Protein 8TTD (pdb70)

Structure (mmCIF, N/CA/C/O backbone):
data_8TTD
#
_entry.id   8TTD
#
_cell.length_a   43.342
_cell.length_b   43.342
_cell.length_c   165.139
_cell.angle_alpha   90.00
_cell.angle_beta   90.00
_cell.angle_gamma   120.00
#
_symmetry.space_group_name_H-M   'P 32 2 1'
#
loop_
_entity.id
_entity.type
_entity.pdbx_description
1 polymer 'Vacuolar protein sorting-associated protein 29'
2 polymer SER-ASN-ILE-PHE-ASP-ASP-PRO-LEU-ASN-ALA-PHE-GLY-GLY-GLN
3 non-polymer 'FORMIC ACID'
4 water water
#
loop_
_atom_site.group_PDB
_atom_site.id
_atom_site.type_symbol
_atom_site.label_atom_id
_atom_site.label_alt_id
_atom_site.label_comp_id
_atom_site.label_asym_id
_atom_site.label_entity_id
_atom_site.label_seq_id
_atom_site.pdbx_PDB_ins_code
_atom_site.Cartn_x
_atom_site.Cartn_y
_atom_site.Cartn_z
_atom_site.occupancy
_atom_site.B_iso_or_equiv
_atom_site.auth_seq_id
_atom_site.auth_comp_id
_atom_site.auth_asym_id
_atom_site.auth_atom_id
_atom_site.pdbx_PDB_model_num
ATOM 1 N N . ALA A 1 4 ? -0.947 -17.612 -10.521 1.00 86.91 2 ALA A N 1
ATOM 2 C CA . ALA A 1 4 ? -0.818 -19.037 -10.828 1.00 88.31 2 ALA A CA 1
ATOM 3 C C . ALA A 1 4 ? -1.907 -19.489 -11.803 1.00 80.27 2 ALA A C 1
ATOM 4 O O . ALA A 1 4 ? -1.915 -19.104 -12.981 1.00 71.39 2 ALA A O 1
ATOM 6 N N . GLY A 1 5 ? -2.838 -20.301 -11.312 1.00 81.56 3 GLY A N 1
ATOM 7 C CA . GLY A 1 5 ? -3.922 -20.745 -12.165 1.00 79.75 3 GLY A CA 1
ATOM 8 C C . GLY A 1 5 ? -5.126 -19.829 -12.153 1.00 75.34 3 GLY A C 1
ATOM 9 O O . GLY A 1 5 ? -6.215 -20.218 -12.587 1.00 70.48 3 GLY A O 1
ATOM 10 N N . HIS A 1 6 ? -4.940 -18.601 -11.679 1.00 71.07 4 HIS A N 1
ATOM 11 C CA A HIS A 1 6 ? -6.048 -17.675 -11.528 0.55 63.69 4 HIS A CA 1
ATOM 12 C CA B HIS A 1 6 ? -6.032 -17.650 -11.519 0.45 63.74 4 HIS A CA 1
ATOM 13 C C . HIS A 1 6 ? -6.257 -16.853 -12.798 1.00 61.45 4 HIS A C 1
ATOM 14 O O . HIS A 1 6 ? -5.331 -16.606 -13.573 1.00 65.30 4 HIS A O 1
ATOM 27 N N . ARG A 1 7 ? -7.502 -16.444 -13.008 1.00 53.69 5 ARG A N 1
ATOM 28 C CA . ARG A 1 7 ? -7.872 -15.544 -14.093 1.00 48.75 5 ARG A CA 1
ATOM 29 C C . ARG A 1 7 ? -8.407 -14.263 -13.473 1.00 45.03 5 ARG A C 1
ATOM 30 O O . ARG A 1 7 ? -9.460 -14.277 -12.825 1.00 47.90 5 ARG A O 1
ATOM 38 N N . LEU A 1 8 ? -7.706 -13.158 -13.705 1.00 44.40 6 LEU A N 1
ATOM 39 C CA . LEU A 1 8 ? -8.056 -11.867 -13.122 1.00 40.48 6 LEU A CA 1
ATOM 40 C C . LEU A 1 8 ? -8.873 -11.058 -14.124 1.00 40.61 6 LEU A C 1
ATOM 41 O O . LEU A 1 8 ? -8.418 -10.804 -15.244 1.00 41.27 6 LEU A O 1
ATOM 46 N N . VAL A 1 9 ? -10.074 -10.656 -13.725 1.00 36.26 7 VAL A N 1
ATOM 47 C CA . VAL A 1 9 ? -11.005 -9.943 -14.590 1.00 33.79 7 VAL A CA 1
ATOM 48 C C . VAL A 1 9 ? -11.310 -8.583 -13.967 1.00 39.08 7 VAL A C 1
ATOM 49 O O . VAL A 1 9 ? -11.830 -8.505 -12.844 1.00 32.81 7 VAL A O 1
ATOM 53 N N . LEU A 1 10 ? -11.023 -7.513 -14.698 1.00 33.49 8 LEU A N 1
ATOM 54 C CA . LEU A 1 10 ? -11.402 -6.171 -14.250 1.00 32.49 8 LEU A CA 1
ATOM 55 C C . LEU A 1 10 ? -12.807 -5.844 -14.740 1.00 37.47 8 LEU A C 1
ATOM 56 O O . LEU A 1 10 ? -13.117 -6.029 -15.923 1.00 36.53 8 LEU A O 1
ATOM 61 N N . VAL A 1 11 ? -13.646 -5.356 -13.827 1.00 34.83 9 VAL A N 1
ATOM 62 C CA . VAL A 1 11 ? -15.034 -4.997 -14.107 1.00 33.81 9 VAL A CA 1
ATOM 63 C C . VAL A 1 11 ? -15.216 -3.538 -13.721 1.00 28.68 9 VAL A C 1
ATOM 64 O O . VAL A 1 11 ? -15.014 -3.167 -12.564 1.00 29.19 9 VAL A O 1
ATOM 68 N N . LEU A 1 12 ? -15.588 -2.706 -14.686 1.00 30.57 10 LEU A N 1
ATOM 69 C CA . LEU A 1 12 ? -15.721 -1.277 -14.420 1.00 35.07 10 LEU A CA 1
ATOM 70 C C . LEU A 1 12 ? -16.652 -0.686 -15.463 1.00 41.01 10 LEU A C 1
ATOM 71 O O . LEU A 1 12 ? -17.062 -1.363 -16.410 1.00 33.92 10 LEU A O 1
ATOM 76 N N . GLY A 1 13 ? -16.962 0.592 -15.308 1.00 32.04 11 GLY A N 1
ATOM 77 C CA . GLY A 1 13 ? -17.783 1.244 -16.302 1.00 31.06 11 GLY A CA 1
ATOM 78 C C . GLY A 1 13 ? -18.251 2.593 -15.803 1.00 34.14 11 GLY A C 1
ATOM 79 O O . GLY A 1 13 ? -17.830 3.076 -14.740 1.00 32.21 11 GLY A O 1
ATOM 80 N N . ASP A 1 14 ? -19.123 3.188 -16.615 1.00 33.49 12 ASP A N 1
ATOM 81 C CA . ASP A 1 14 ? -19.701 4.507 -16.370 1.00 35.90 12 ASP A CA 1
ATOM 82 C C . ASP A 1 14 ? -18.618 5.524 -16.033 1.00 36.60 12 ASP A C 1
ATOM 83 O O . ASP A 1 14 ? -18.705 6.268 -15.056 1.00 38.68 12 ASP A O 1
ATOM 88 N N . LEU A 1 15 ? -17.578 5.552 -16.876 1.00 33.97 13 LEU A N 1
ATOM 89 C CA . LEU A 1 15 ? -16.501 6.509 -16.673 1.00 35.27 13 LEU A CA 1
ATOM 90 C C . LEU A 1 15 ? -16.950 7.919 -17.020 1.00 39.10 13 LEU A C 1
ATOM 91 O O . LEU A 1 15 ? -16.632 8.866 -16.290 1.00 45.53 13 LEU A O 1
ATOM 96 N N . HIS A 1 16 ? -17.715 8.067 -18.111 1.00 41.62 14 HIS A N 1
ATOM 97 C CA . HIS A 1 16 ? -18.186 9.354 -18.633 1.00 39.65 14 HIS A CA 1
ATOM 98 C C . HIS A 1 16 ? -17.038 10.343 -18.832 1.00 43.29 14 HIS A C 1
ATOM 99 O O . HIS A 1 16 ? -17.130 11.522 -18.489 1.00 50.70 14 HIS A O 1
ATOM 106 N N . ILE A 1 17 ? -15.945 9.847 -19.400 1.00 44.48 15 ILE A N 1
ATOM 107 C CA . ILE A 1 17 ? -14.861 10.709 -19.854 1.00 51.17 15 ILE A CA 1
ATOM 108 C C . ILE A 1 17 ? -15.093 11.046 -21.328 1.00 55.41 15 ILE A C 1
ATOM 109 O O . ILE A 1 17 ? -15.373 10.143 -22.122 1.00 53.85 15 ILE A O 1
ATOM 114 N N . PRO A 1 18 ? -14.950 12.330 -21.711 1.00 56.80 16 PRO A N 1
ATOM 115 C CA . PRO A 1 18 ? -14.560 13.486 -20.903 1.00 58.23 16 PRO A CA 1
ATOM 116 C C . PRO A 1 18 ? -15.710 14.405 -20.501 1.00 59.55 16 PRO A C 1
ATOM 117 O O . PRO A 1 18 ? -15.437 15.501 -20.017 1.00 63.08 16 PRO A O 1
ATOM 121 N N . HIS A 1 19 ? -16.961 13.986 -20.706 1.00 57.00 17 HIS A N 1
ATOM 122 C CA . HIS A 1 19 ? -18.082 14.898 -20.483 1.00 68.87 17 HIS A CA 1
ATOM 123 C C . HIS A 1 19 ? -18.251 15.213 -18.999 1.00 68.31 17 HIS A C 1
ATOM 124 O O . HIS A 1 19 ? -18.390 16.381 -18.615 1.00 62.25 17 HIS A O 1
ATOM 131 N N . ARG A 1 20 ? -18.230 14.187 -18.145 1.00 62.16 18 ARG A N 1
ATOM 132 C CA . ARG A 1 20 ? -18.472 14.365 -16.719 1.00 63.78 18 ARG A CA 1
ATOM 133 C C . ARG A 1 20 ? -17.213 14.294 -15.867 1.00 64.85 18 ARG A C 1
ATOM 134 O O . ARG A 1 20 ? -17.192 14.869 -14.773 1.00 69.70 18 ARG A O 1
ATOM 142 N N . CYS A 1 21 ? -16.172 13.613 -16.340 1.00 57.27 19 CYS A N 1
ATOM 143 C CA . CYS A 1 21 ? -14.921 13.487 -15.610 1.00 62.83 19 CYS A CA 1
ATOM 144 C C . CYS A 1 21 ? -13.786 13.468 -16.620 1.00 63.38 19 CYS A C 1
ATOM 145 O O . CYS A 1 21 ? -13.976 13.111 -17.784 1.00 66.43 19 CYS A O 1
ATOM 148 N N . ASN A 1 22 ? -12.591 13.842 -16.162 1.00 61.60 20 ASN A N 1
ATOM 149 C CA . ASN A 1 22 ? -11.425 13.842 -17.038 1.00 59.94 20 ASN A CA 1
ATOM 150 C C . ASN A 1 22 ? -10.572 12.586 -16.918 1.00 59.74 20 ASN A C 1
ATOM 151 O O . ASN A 1 22 ? -9.894 12.222 -17.886 1.00 57.66 20 ASN A O 1
ATOM 156 N N . SER A 1 23 ? -10.605 11.902 -15.777 1.00 55.95 21 SER A N 1
ATOM 157 C CA A SER A 1 23 ? -9.700 10.786 -15.545 0.29 56.27 21 SER A CA 1
ATOM 158 C CA B SER A 1 23 ? -9.704 10.781 -15.549 0.71 56.45 21 SER A CA 1
ATOM 159 C C . SER A 1 23 ? -10.221 9.962 -14.376 1.00 57.05 21 SER A C 1
ATOM 160 O O . SER A 1 23 ? -11.043 10.432 -13.582 1.00 50.87 21 SER A O 1
ATOM 165 N N . LEU A 1 24 ? -9.734 8.721 -14.289 1.00 53.55 22 LEU A N 1
ATOM 166 C CA . LEU A 1 24 ? -9.951 7.929 -13.098 1.00 54.24 22 LEU A CA 1
ATOM 167 C C . LEU A 1 24 ? -9.250 8.615 -11.933 1.00 58.89 22 LEU A C 1
ATOM 168 O O . LEU A 1 24 ? -8.317 9.396 -12.137 1.00 68.80 22 LEU A O 1
ATOM 173 N N . PRO A 1 25 ? -9.684 8.353 -10.704 1.00 55.67 23 PRO A N 1
ATOM 174 C CA . PRO A 1 25 ? -8.962 8.900 -9.548 1.00 61.12 23 PRO A CA 1
ATOM 175 C C . PRO A 1 25 ? -7.496 8.489 -9.579 1.00 58.74 23 PRO A C 1
ATOM 176 O O . PRO A 1 25 ? -7.141 7.392 -10.027 1.00 53.97 23 PRO A O 1
ATOM 180 N N . ALA A 1 26 ? -6.640 9.403 -9.114 1.00 65.41 24 ALA A N 1
ATOM 181 C CA . ALA A 1 26 ? -5.198 9.171 -9.158 1.00 67.17 24 ALA A CA 1
ATOM 182 C C . ALA A 1 26 ? -4.829 7.876 -8.449 1.00 65.80 24 ALA A C 1
ATOM 183 O O . ALA A 1 26 ? -3.940 7.138 -8.894 1.00 58.98 24 ALA A O 1
ATOM 185 N N . LYS A 1 27 ? -5.522 7.573 -7.352 1.00 68.32 25 LYS A N 1
ATOM 186 C CA . LYS A 1 27 ? -5.204 6.387 -6.577 1.00 66.37 25 LYS A CA 1
ATOM 187 C C . LYS A 1 27 ? -5.755 5.114 -7.201 1.00 64.10 25 LYS A C 1
ATOM 188 O O . LYS A 1 27 ? -5.347 4.022 -6.808 1.00 64.26 25 LYS A O 1
ATOM 194 N N . PHE A 1 28 ? -6.699 5.213 -8.132 1.00 51.08 26 PHE A N 1
ATOM 195 C CA . PHE A 1 28 ? -7.077 4.031 -8.900 1.00 51.12 26 PHE A CA 1
ATOM 196 C C . PHE A 1 28 ? -6.052 3.753 -9.991 1.00 52.16 26 PHE A C 1
ATOM 197 O O . PHE A 1 28 ? -5.743 2.594 -10.286 1.00 55.66 26 PHE A O 1
ATOM 205 N N . LYS A 1 29 ? -5.504 4.805 -10.593 1.00 54.71 27 LYS A N 1
ATOM 206 C CA . LYS A 1 29 ? -4.578 4.586 -11.692 1.00 59.69 27 LYS A CA 1
ATOM 207 C C . LYS A 1 29 ? -3.270 3.969 -11.213 1.00 62.23 27 LYS A C 1
ATOM 208 O O . LYS A 1 29 ? -2.633 3.235 -11.973 1.00 56.97 27 LYS A O 1
ATOM 214 N N . LYS A 1 30 ? -2.903 4.179 -9.968 1.00 68.79 28 LYS A N 1
ATOM 215 C CA . LYS A 1 30 ? -1.688 3.595 -9.463 1.00 70.47 28 LYS A CA 1
ATOM 216 C C . LYS A 1 30 ? -1.837 2.108 -9.325 1.00 71.21 28 LYS A C 1
ATOM 217 O O . LYS A 1 30 ? -0.894 1.387 -9.497 1.00 86.63 28 LYS A O 1
ATOM 223 N N . LEU A 1 31 ? -3.029 1.652 -9.018 1.00 62.12 29 LEU A N 1
ATOM 224 C CA . LEU A 1 31 ? -3.323 0.232 -8.866 1.00 59.32 29 LEU A CA 1
ATOM 225 C C . LEU A 1 31 ? -3.589 -0.480 -10.177 1.00 59.15 29 LEU A C 1
ATOM 226 O O . LEU A 1 31 ? -3.419 -1.698 -10.243 1.00 65.02 29 LEU A O 1
ATOM 231 N N . LEU A 1 32 ? -4.028 0.231 -11.206 1.00 49.71 30 LEU A N 1
ATOM 232 C CA . LEU A 1 32 ? -4.358 -0.398 -12.486 1.00 53.59 30 LEU A CA 1
ATOM 233 C C . LEU A 1 32 ? -3.113 -0.303 -13.355 1.00 59.33 30 LEU A C 1
ATOM 234 O O . LEU A 1 32 ? -2.899 0.676 -14.072 1.00 64.02 30 LEU A O 1
ATOM 239 N N . VAL A 1 33 ? -2.263 -1.320 -13.252 1.00 60.87 31 VAL A N 1
ATOM 240 C CA . VAL A 1 33 ? -1.010 -1.376 -13.999 1.00 65.91 31 VAL A CA 1
ATOM 241 C C . VAL A 1 33 ? -1.151 -2.433 -15.087 1.00 66.37 31 VAL A C 1
ATOM 242 O O . VAL A 1 33 ? -1.966 -3.360 -14.955 1.00 61.19 31 VAL A O 1
ATOM 246 N N . PRO A 1 34 ? -0.405 -2.325 -16.181 1.00 67.82 32 PRO A N 1
ATOM 247 C CA . PRO A 1 34 ? -0.498 -3.337 -17.239 1.00 66.82 32 PRO A CA 1
ATOM 248 C C . PRO A 1 34 ? 0.089 -4.668 -16.795 1.00 68.43 32 PRO A C 1
ATOM 249 O O . PRO A 1 34 ? 0.796 -4.784 -15.787 1.00 63.86 32 PRO A O 1
ATOM 253 N N . GLY A 1 35 ? -0.229 -5.691 -17.584 1.00 73.95 33 GLY A N 1
ATOM 254 C CA . GLY A 1 35 ? 0.393 -6.990 -17.460 1.00 80.77 33 GLY A CA 1
ATOM 255 C C . GLY A 1 35 ? -0.087 -7.843 -16.310 1.00 80.97 33 GLY A C 1
ATOM 256 O O . GLY A 1 35 ? 0.497 -8.907 -16.068 1.00 85.26 33 GLY A O 1
ATOM 257 N N . LYS A 1 36 ? -1.115 -7.419 -15.582 1.00 73.94 34 LYS A N 1
ATOM 258 C CA . LYS A 1 36 ? -1.664 -8.233 -14.504 1.00 69.65 34 LYS A CA 1
ATOM 259 C C . LYS A 1 36 ? -3.060 -8.757 -14.797 1.00 61.00 34 LYS A C 1
ATOM 260 O O . LYS A 1 36 ? -3.367 -9.907 -14.471 1.00 59.23 34 LYS A O 1
ATOM 266 N N . ILE A 1 37 ? -3.895 -7.962 -15.448 1.00 46.55 35 ILE A N 1
ATOM 267 C CA . ILE A 1 37 ? -5.279 -8.333 -15.724 1.00 47.81 35 ILE A CA 1
ATOM 268 C C . ILE A 1 37 ? -5.349 -9.146 -17.015 1.00 50.23 35 ILE A C 1
ATOM 269 O O . ILE A 1 37 ? -4.733 -8.777 -18.022 1.00 48.74 35 ILE A O 1
ATOM 274 N N . GLN A 1 38 ? -6.092 -10.268 -16.979 1.00 41.17 36 GLN A N 1
ATOM 275 C CA . GLN A 1 38 ? -6.292 -11.107 -18.167 1.00 51.59 36 GLN A CA 1
ATOM 276 C C . GLN A 1 38 ? -7.431 -10.591 -19.053 1.00 50.10 36 GLN A C 1
ATOM 277 O O . GLN A 1 38 ? -7.320 -10.614 -20.281 1.00 44.56 36 GLN A O 1
ATOM 283 N N . HIS A 1 39 ? -8.544 -10.155 -18.461 1.00 40.92 37 HIS A N 1
ATOM 284 C CA . HIS A 1 39 ? -9.711 -9.745 -19.230 1.00 35.85 37 HIS A CA 1
ATOM 285 C C . HIS A 1 39 ? -10.340 -8.518 -18.600 1.00 37.24 37 HIS A C 1
ATOM 286 O O . HIS A 1 39 ? -10.305 -8.344 -17.381 1.00 31.49 37 HIS A O 1
ATOM 293 N N . ILE A 1 40 ? -10.942 -7.678 -19.428 1.00 29.36 38 ILE A N 1
ATOM 294 C CA . ILE A 1 40 ? -11.696 -6.526 -18.943 1.00 34.21 38 ILE A CA 1
ATOM 295 C C . ILE A 1 40 ? -13.126 -6.633 -19.439 1.00 34.62 3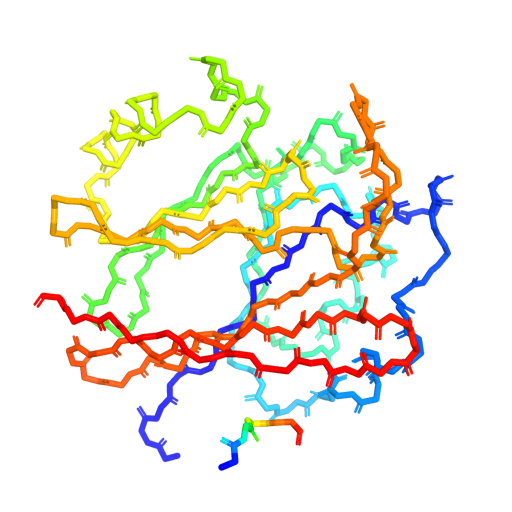8 ILE A C 1
ATOM 296 O O . ILE A 1 40 ? -13.361 -6.747 -20.647 1.00 32.02 38 ILE A O 1
ATOM 301 N N . LEU A 1 41 ? -14.074 -6.573 -18.507 1.00 27.46 39 LEU A N 1
ATOM 302 C CA . LEU A 1 41 ? -15.496 -6.484 -18.827 1.00 30.80 39 LEU A CA 1
ATOM 303 C C . LEU A 1 41 ? -16.003 -5.118 -18.430 1.00 35.63 39 LEU A C 1
ATOM 304 O O . LEU A 1 41 ? -16.071 -4.794 -17.246 1.00 29.62 39 LEU A O 1
ATOM 309 N N . CYS A 1 42 ? -16.408 -4.335 -19.409 1.00 33.40 40 CYS A N 1
ATOM 310 C CA . CYS A 1 42 ? -16.782 -2.957 -19.148 1.00 29.68 40 CYS A CA 1
ATOM 311 C C . CYS A 1 42 ? -18.271 -2.790 -19.403 1.00 31.69 40 CYS A C 1
ATOM 312 O O . CYS A 1 42 ? -18.762 -3.200 -20.455 1.00 29.26 40 CYS A O 1
ATOM 315 N N . THR A 1 43 ? -18.995 -2.190 -18.451 1.00 30.45 41 THR A N 1
ATOM 316 C CA . THR A 1 43 ? -20.433 -1.985 -18.619 1.00 33.27 41 THR A CA 1
ATOM 317 C C . THR A 1 43 ? -20.787 -0.850 -19.573 1.00 34.09 41 THR A C 1
ATOM 318 O O . THR A 1 43 ? -21.961 -0.688 -19.892 1.00 37.95 41 THR A O 1
ATOM 322 N N . GLY A 1 44 ? -19.837 -0.066 -20.046 1.00 36.96 42 GLY A N 1
ATOM 323 C CA . GLY A 1 44 ? -20.178 0.953 -21.030 1.00 35.64 42 GLY A CA 1
ATOM 324 C C . GLY A 1 44 ? -20.088 2.349 -20.441 1.00 39.89 42 GLY A C 1
ATOM 325 O O . GLY A 1 44 ? -19.737 2.546 -19.275 1.00 38.01 42 GLY A O 1
ATOM 326 N N . ASN A 1 45 ? -20.431 3.319 -21.290 1.00 37.68 43 ASN A N 1
ATOM 327 C CA . ASN A 1 45 ? -20.332 4.756 -21.009 1.00 36.61 43 ASN A CA 1
ATOM 328 C C . ASN A 1 45 ? -18.885 5.147 -20.686 1.00 42.96 43 ASN A C 1
ATOM 329 O O . ASN A 1 45 ? -18.553 5.588 -19.586 1.00 44.05 43 ASN A O 1
ATOM 334 N N . LEU A 1 46 ? -18.036 4.992 -21.707 1.00 40.36 44 LEU A N 1
ATOM 335 C CA . LEU A 1 46 ? -16.613 5.325 -21.596 1.00 41.76 44 LEU A CA 1
ATOM 336 C C . LEU A 1 46 ? -16.224 6.820 -21.579 1.00 43.42 44 LEU A C 1
ATOM 337 O O . LEU A 1 46 ? -15.458 7.188 -20.683 1.00 42.69 44 LEU A O 1
ATOM 342 N N . CYS A 1 47 ? -16.682 7.681 -22.507 1.00 41.86 45 CYS A N 1
ATOM 343 C CA . CYS A 1 47 ? -17.622 7.386 -23.602 1.00 43.14 45 CYS A CA 1
ATOM 344 C C . CYS A 1 47 ? -16.992 7.509 -24.979 1.00 51.03 45 CYS A C 1
ATOM 345 O O . CYS A 1 47 ? -17.695 7.499 -25.992 1.00 57.48 45 CYS A O 1
ATOM 348 N N . THR A 1 48 ? -15.678 7.680 -25.028 1.00 47.96 46 THR A N 1
ATOM 349 C CA . THR A 1 48 ? -14.994 7.931 -26.285 1.00 49.67 46 THR A CA 1
ATOM 350 C C . THR A 1 48 ? -13.845 6.949 -26.418 1.00 48.15 46 THR A C 1
ATOM 351 O O . THR A 1 48 ? -13.548 6.170 -25.509 1.00 44.21 46 THR A O 1
ATOM 355 N N . LYS A 1 49 ? -13.192 6.998 -27.572 1.00 48.63 47 LYS A N 1
ATOM 356 C CA . LYS A 1 49 ? -12.142 6.039 -27.881 1.00 50.40 47 LYS A CA 1
ATOM 357 C C . LYS A 1 49 ? -10.934 6.192 -26.971 1.00 48.85 47 LYS A C 1
ATOM 358 O O . LYS A 1 49 ? -10.220 5.207 -26.753 1.00 45.68 47 LYS A O 1
ATOM 364 N N . GLU A 1 50 ? -10.703 7.394 -26.423 1.00 47.74 48 GLU A N 1
ATOM 365 C CA . GLU A 1 50 ? -9.570 7.589 -25.520 1.00 54.59 48 GLU A CA 1
ATOM 366 C C . GLU A 1 50 ? -9.651 6.643 -24.327 1.00 48.65 48 GLU A C 1
ATOM 367 O O . GLU A 1 50 ? -8.627 6.111 -23.876 1.00 47.81 48 GLU A O 1
ATOM 373 N N . SER A 1 51 ? -10.854 6.405 -23.798 1.00 46.53 49 SER A N 1
ATOM 374 C CA . SER A 1 51 ? -10.920 5.497 -22.655 1.00 36.54 49 SER A CA 1
ATOM 375 C C . SER A 1 51 ? -10.818 4.040 -23.088 1.00 42.76 49 SER A C 1
ATOM 376 O O . SER A 1 51 ? -10.263 3.220 -22.344 1.00 41.24 49 SER A O 1
ATOM 379 N N . TYR A 1 52 ? -11.327 3.704 -24.283 1.00 43.23 50 TYR A N 1
ATOM 380 C CA . TYR A 1 52 ? -11.114 2.361 -24.819 1.00 42.87 50 TYR A CA 1
ATOM 381 C C . TYR A 1 52 ? -9.623 2.064 -24.950 1.00 44.51 50 TYR A C 1
ATOM 382 O O . TYR A 1 52 ? -9.160 0.987 -24.560 1.00 46.07 50 TYR A O 1
ATOM 391 N N . ASP A 1 53 ? -8.856 3.016 -25.511 1.00 48.98 51 ASP A N 1
ATOM 392 C CA . ASP A 1 53 ? -7.407 2.852 -25.616 1.00 46.25 51 ASP A CA 1
ATOM 393 C C . ASP A 1 53 ? -6.768 2.689 -24.243 1.00 46.88 51 ASP A C 1
ATOM 394 O O . ASP A 1 53 ? -5.834 1.893 -24.069 1.00 46.43 51 ASP A O 1
ATOM 399 N N . TYR A 1 54 ? -7.241 3.442 -23.257 1.00 44.99 52 TYR A N 1
ATOM 400 C CA . TYR A 1 54 ? -6.691 3.278 -21.915 1.00 46.80 52 TYR A CA 1
ATOM 401 C C . TYR A 1 54 ? -6.925 1.857 -21.398 1.00 46.59 52 TYR A C 1
ATOM 402 O O . TYR A 1 54 ? -6.006 1.226 -20.864 1.00 45.14 52 TYR A O 1
ATOM 411 N N . LEU A 1 55 ? -8.138 1.316 -21.577 1.00 42.19 53 LEU A N 1
ATOM 412 C CA . LEU A 1 55 ? -8.378 -0.066 -21.151 1.00 41.41 53 LEU A CA 1
ATOM 413 C C . LEU A 1 55 ? -7.456 -1.038 -21.878 1.00 43.98 53 LEU A C 1
ATOM 414 O O . LEU A 1 55 ? -6.967 -2.009 -21.282 1.00 42.73 53 LEU A O 1
ATOM 419 N N . LYS A 1 56 ? -7.188 -0.784 -23.164 1.00 40.66 54 LYS A N 1
ATOM 420 C CA . LYS A 1 56 ? -6.299 -1.662 -23.915 1.00 41.52 54 LYS A CA 1
ATOM 421 C C . LYS A 1 56 ? -4.874 -1.670 -23.362 1.00 48.64 54 LYS A C 1
ATOM 422 O O . LYS A 1 56 ? -4.159 -2.660 -23.540 1.00 51.26 54 LYS A O 1
ATOM 428 N N . THR A 1 57 ? -4.421 -0.587 -22.722 1.00 47.29 55 THR A N 1
ATOM 429 C CA . THR A 1 57 ? -3.095 -0.641 -22.095 1.00 52.39 55 THR A CA 1
ATOM 430 C C . THR A 1 57 ? -3.078 -1.524 -20.852 1.00 51.67 55 THR A C 1
ATOM 431 O O . THR A 1 57 ? -1.997 -1.879 -20.364 1.00 46.78 55 THR A O 1
ATOM 435 N N . LEU A 1 58 ? -4.243 -1.878 -20.327 1.00 46.66 56 LEU A N 1
ATOM 436 C CA . LEU A 1 58 ? -4.294 -2.693 -19.122 1.00 45.02 56 LEU A CA 1
ATOM 437 C C . LEU A 1 58 ? -4.370 -4.183 -19.430 1.00 53.72 56 LEU A C 1
ATOM 438 O O . LEU A 1 58 ? -3.788 -4.999 -18.706 1.00 48.68 56 LEU A O 1
ATOM 443 N N . ALA A 1 59 ? -5.057 -4.552 -20.509 1.00 47.48 57 ALA A N 1
ATOM 444 C CA . ALA A 1 59 ? -5.216 -5.952 -20.879 1.00 47.31 57 ALA A CA 1
ATOM 445 C C . ALA A 1 59 ? -5.445 -6.016 -22.375 1.00 52.17 57 ALA A C 1
ATOM 446 O O . ALA A 1 59 ? -6.001 -5.083 -22.964 1.00 52.15 57 ALA A O 1
ATOM 448 N N . GLY A 1 60 ? -5.050 -7.143 -22.972 1.00 58.97 58 GLY A N 1
ATOM 449 C CA . GLY A 1 60 ? -5.316 -7.371 -24.382 1.00 66.25 58 GLY A CA 1
ATOM 450 C C . GLY A 1 60 ? -6.760 -7.684 -24.703 1.00 63.48 58 GLY A C 1
ATOM 451 O O . GLY A 1 60 ? -7.207 -7.407 -25.819 1.00 68.94 58 GLY A O 1
ATOM 452 N N . ASP A 1 61 ? -7.511 -8.223 -23.744 1.00 48.32 59 ASP A N 1
ATOM 453 C CA . ASP A 1 61 ? -8.860 -8.709 -24.003 1.00 49.31 59 ASP A CA 1
ATOM 454 C C . ASP A 1 61 ? -9.885 -7.807 -23.319 1.00 38.86 59 ASP A C 1
ATOM 455 O O . ASP A 1 61 ? -10.231 -8.019 -22.156 1.00 38.47 59 ASP A O 1
ATOM 460 N N . VAL A 1 62 ? -10.409 -6.825 -24.060 1.00 33.21 60 VAL A N 1
ATOM 461 C CA . VAL A 1 62 ? -11.373 -5.862 -23.532 1.00 36.17 60 VAL A CA 1
ATOM 462 C C . VAL A 1 62 ? -12.745 -6.141 -24.128 1.00 45.19 60 VAL A C 1
ATOM 463 O O . VAL A 1 62 ? -12.891 -6.248 -25.350 1.00 36.86 60 VAL A O 1
ATOM 467 N N . HIS A 1 63 ? -13.746 -6.233 -23.271 1.00 35.79 61 HIS A N 1
ATOM 468 C CA . HIS A 1 63 ? -15.121 -6.513 -23.654 1.00 36.15 61 HIS A CA 1
ATOM 469 C C . HIS A 1 63 ? -15.978 -5.358 -23.188 1.00 37.15 61 HIS A C 1
ATOM 470 O O . HIS A 1 63 ? -15.936 -4.989 -22.013 1.00 32.63 61 HIS A O 1
ATOM 477 N N . ILE A 1 64 ? -16.601 -4.710 -24.115 1.00 31.36 62 ILE A N 1
ATOM 478 C CA A ILE A 1 64 ? -17.485 -3.583 -23.796 0.42 33.29 62 ILE A CA 1
ATOM 479 C CA B ILE A 1 64 ? -17.484 -3.564 -23.815 0.58 33.26 62 ILE A CA 1
ATOM 480 C C . ILE A 1 64 ? -18.965 -3.611 -24.421 1.00 36.50 62 ILE A C 1
ATOM 481 O O . ILE A 1 64 ? -19.344 -4.130 -25.574 1.00 36.92 62 ILE A O 1
ATOM 490 N N . VAL A 1 65 ? -19.905 -3.362 -23.532 1.00 30.00 63 VAL A N 1
ATOM 491 C CA . VAL A 1 65 ? -21.285 -3.306 -24.021 1.00 30.56 63 VAL A CA 1
ATOM 492 C C . VAL A 1 65 ? -21.688 -1.836 -24.105 1.00 35.89 63 VAL A C 1
ATOM 493 O O . VAL A 1 65 ? -21.092 -0.970 -23.460 1.00 37.66 63 VAL A O 1
ATOM 497 N N . ARG A 1 66 ? -22.751 -1.567 -24.870 1.00 32.29 64 ARG A N 1
ATOM 498 C CA . ARG A 1 66 ? -23.108 -0.205 -25.234 1.00 33.33 64 ARG A CA 1
ATOM 499 C C . ARG A 1 66 ? -23.902 0.494 -24.138 1.00 39.94 64 ARG A C 1
ATOM 500 O O . ARG A 1 66 ? -25.039 0.101 -23.831 1.00 39.07 64 ARG A O 1
ATOM 508 N N . GLY A 1 67 ? -23.329 1.586 -23.602 1.00 38.02 65 GLY A N 1
ATOM 509 C CA . GLY A 1 67 ? -24.061 2.432 -22.683 1.00 36.57 65 GLY A CA 1
ATOM 510 C C . GLY A 1 67 ? -24.844 3.494 -23.421 1.00 44.10 65 GLY A C 1
ATOM 511 O O . GLY A 1 67 ? -24.662 3.720 -24.619 1.00 49.30 65 GLY A O 1
ATOM 512 N N . ASP A 1 68 ? -25.732 4.158 -22.688 1.00 39.07 66 ASP A N 1
ATOM 513 C CA . ASP A 1 68 ? -26.624 5.119 -23.322 1.00 40.92 66 ASP A CA 1
ATOM 514 C C . ASP A 1 68 ? -25.929 6.420 -23.703 1.00 44.26 66 ASP A C 1
ATOM 515 O O . ASP A 1 68 ? -26.539 7.244 -24.385 1.00 45.36 66 ASP A O 1
ATOM 520 N N . PHE A 1 69 ? -24.681 6.634 -23.292 1.00 40.28 67 PHE A N 1
ATOM 521 C CA . PHE A 1 69 ? -23.935 7.817 -23.713 1.00 48.35 67 PHE A CA 1
ATOM 522 C C . PHE A 1 69 ? -22.674 7.474 -24.498 1.00 47.76 67 PHE A C 1
ATOM 523 O O . PHE A 1 69 ? -21.878 8.375 -24.791 1.00 48.54 67 PHE A O 1
ATOM 531 N N . ASP A 1 70 ? -22.480 6.210 -24.862 1.00 45.19 68 ASP A N 1
ATOM 532 C CA . ASP A 1 70 ? -21.301 5.825 -25.634 1.00 43.98 68 ASP A CA 1
ATOM 533 C C . ASP A 1 70 ? -21.357 6.384 -27.049 1.00 44.40 68 ASP A C 1
ATOM 534 O O . ASP A 1 70 ? -22.399 6.361 -27.714 1.00 42.60 68 ASP A O 1
ATOM 539 N N . GLU A 1 71 ? -20.215 6.899 -27.511 1.00 51.33 69 GLU A N 1
ATOM 540 C CA . GLU A 1 71 ? -20.133 7.369 -28.890 1.00 50.11 69 GLU A CA 1
ATOM 541 C C . GLU A 1 71 ? -20.074 6.199 -29.867 1.00 42.36 69 GLU A C 1
ATOM 542 O O . GLU A 1 71 ? -20.548 6.312 -31.001 1.00 45.97 69 GLU A O 1
ATOM 548 N N . ASN A 1 72 ? -19.520 5.072 -29.447 1.00 42.18 70 ASN A N 1
ATOM 549 C CA . ASN A 1 72 ? -19.306 3.948 -30.341 1.00 57.64 70 ASN A CA 1
ATOM 550 C C . ASN A 1 72 ? -20.588 3.132 -30.425 1.00 39.15 70 ASN A C 1
ATOM 551 O O . ASN A 1 72 ? -20.903 2.374 -29.509 1.00 45.61 70 ASN A O 1
ATOM 556 N N . LEU A 1 73 ? -21.285 3.215 -31.553 1.00 41.62 71 LEU A N 1
ATOM 557 C CA . LEU A 1 73 ? -22.509 2.440 -31.700 1.00 41.92 71 LEU A CA 1
ATOM 558 C C . LEU A 1 73 ? -22.250 1.020 -32.205 1.00 47.13 71 LEU A C 1
ATOM 559 O O . LEU A 1 73 ? -23.204 0.295 -32.518 1.00 44.92 71 LEU A O 1
ATOM 564 N N . ASN A 1 74 ? -20.987 0.617 -32.328 1.00 46.29 72 ASN A N 1
ATOM 565 C CA . ASN A 1 74 ? -20.692 -0.754 -32.726 1.00 49.98 72 ASN A CA 1
ATOM 566 C C . ASN A 1 74 ? -20.681 -1.724 -31.557 1.00 45.68 72 ASN A C 1
ATOM 567 O O . ASN A 1 74 ? -20.808 -2.935 -31.779 1.00 49.49 72 ASN A O 1
ATOM 572 N N . TYR A 1 75 ? -20.520 -1.227 -30.339 1.00 35.88 73 TYR A N 1
ATOM 573 C CA . TYR A 1 75 ? -20.515 -2.091 -29.166 1.00 33.11 73 TYR A CA 1
ATOM 574 C C . TYR A 1 75 ? -21.840 -2.843 -29.082 1.00 37.89 73 TYR A C 1
ATOM 575 O O . TYR A 1 75 ? -22.895 -2.261 -29.350 1.00 40.58 73 TYR A O 1
ATOM 584 N N . PRO A 1 76 ? -21.827 -4.121 -28.713 1.00 39.94 74 PRO A N 1
ATOM 585 C CA . PRO A 1 76 ? -23.087 -4.859 -28.579 1.00 38.15 74 PRO A CA 1
ATOM 586 C C . PRO A 1 76 ? -23.903 -4.342 -27.406 1.00 42.00 74 PRO A C 1
ATOM 587 O O . PRO A 1 76 ? -23.371 -3.795 -26.430 1.00 39.19 74 PRO A O 1
ATOM 591 N N . GLU A 1 77 ? -25.216 -4.563 -27.502 1.00 37.54 75 GLU A N 1
ATOM 592 C CA . GLU A 1 77 ? -26.124 -4.212 -26.409 1.00 46.88 75 GLU A CA 1
ATOM 593 C C . GLU A 1 77 ? -25.835 -5.030 -25.154 1.00 40.29 75 GLU A C 1
ATOM 594 O O . GLU A 1 77 ? -25.922 -4.520 -24.030 1.00 42.96 75 GLU A O 1
ATOM 600 N N . GLN A 1 78 ? -25.523 -6.311 -25.328 1.00 38.78 76 GLN A N 1
ATOM 601 C CA . GLN A 1 78 ?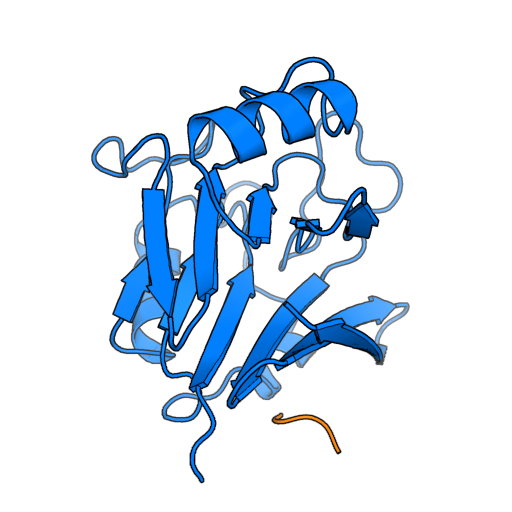 -25.220 -7.223 -24.236 1.00 41.50 76 GLN A CA 1
ATOM 602 C C . GLN A 1 78 ? -24.299 -8.293 -24.785 1.00 41.70 76 GLN A C 1
ATOM 603 O O . GLN A 1 78 ? -24.200 -8.490 -25.999 1.00 41.31 76 GLN A O 1
ATOM 609 N N . LYS A 1 79 ? -23.660 -9.009 -23.872 1.00 34.42 77 LYS A N 1
ATOM 610 C CA . LYS A 1 79 ? -22.587 -9.941 -24.184 1.00 44.40 77 LYS A CA 1
ATOM 611 C C . LYS A 1 79 ? -22.621 -11.046 -23.144 1.00 46.37 77 LYS A C 1
ATOM 612 O O . LYS A 1 79 ? -22.812 -10.768 -21.958 1.00 39.23 77 LYS A O 1
ATOM 618 N N . VAL A 1 80 ? -22.416 -12.286 -23.579 1.00 44.57 78 VAL A N 1
ATOM 619 C CA . VAL A 1 80 ? -22.252 -13.423 -22.678 1.00 44.77 78 VAL A CA 1
ATOM 620 C C . VAL A 1 80 ? -20.890 -14.029 -22.972 1.00 43.44 78 VAL A C 1
ATOM 621 O O . VAL A 1 80 ? -20.597 -14.378 -24.122 1.00 40.82 78 VAL A O 1
ATOM 625 N N . VAL A 1 81 ? -20.052 -14.132 -21.952 1.00 38.51 79 VAL A N 1
ATOM 626 C CA . VAL A 1 81 ? -18.738 -14.740 -22.092 1.00 43.32 79 VAL A CA 1
ATOM 627 C C . VAL A 1 81 ? -18.607 -15.869 -21.078 1.00 46.45 79 VAL A C 1
ATOM 628 O O . VAL A 1 81 ? -19.346 -15.953 -20.092 1.00 43.80 79 VAL A O 1
ATOM 632 N N . THR A 1 82 ? -17.648 -16.749 -21.336 1.00 39.04 80 THR A N 1
ATOM 633 C CA . THR A 1 82 ? -17.271 -17.787 -20.389 1.00 49.46 80 THR A CA 1
ATOM 634 C C . THR A 1 82 ? -15.828 -17.567 -19.974 1.00 46.13 80 THR A C 1
ATOM 635 O O . THR A 1 82 ? -14.939 -17.491 -20.830 1.00 45.07 80 THR A O 1
ATOM 639 N N . VAL A 1 83 ? -15.595 -17.490 -18.667 1.00 44.15 81 VAL A N 1
ATOM 640 C CA . VAL A 1 83 ? -14.254 -17.404 -18.106 1.00 41.18 81 VAL A CA 1
ATOM 641 C C . VAL A 1 83 ? -14.108 -18.549 -17.121 1.00 48.38 81 VAL A C 1
ATOM 642 O O . VAL A 1 83 ? -14.896 -18.650 -16.171 1.00 46.40 81 VAL A O 1
ATOM 646 N N . GLY A 1 84 ? -13.107 -19.400 -17.334 1.00 49.48 82 GLY A N 1
ATOM 647 C CA . GLY A 1 84 ? -13.008 -20.599 -16.522 1.00 56.00 82 GLY A CA 1
ATOM 648 C C . GLY A 1 84 ? -14.294 -21.396 -16.609 1.00 59.34 82 GLY A C 1
ATOM 649 O O . GLY A 1 84 ? -14.791 -21.705 -17.699 1.00 56.55 82 GLY A O 1
ATOM 650 N N . GLN A 1 85 ? -14.849 -21.742 -15.447 1.00 63.94 83 GLN A N 1
ATOM 651 C CA . GLN A 1 85 ? -16.088 -22.509 -15.378 1.00 61.74 83 GLN A CA 1
ATOM 652 C C . GLN A 1 85 ? -17.341 -21.637 -15.334 1.00 54.89 83 GLN A C 1
ATOM 653 O O . GLN A 1 85 ? -18.448 -22.176 -15.262 1.00 61.80 83 GLN A O 1
ATOM 659 N N . PHE A 1 86 ? -17.206 -20.320 -15.416 1.00 47.99 84 PHE A N 1
ATOM 660 C CA . PHE A 1 86 ? -18.310 -19.397 -15.163 1.00 45.19 84 PHE A CA 1
ATOM 661 C C . PHE A 1 86 ? -18.796 -18.751 -16.455 1.00 52.17 84 PHE A C 1
ATOM 662 O O . PHE A 1 86 ? -17.995 -18.180 -17.206 1.00 48.03 84 PHE A O 1
ATOM 670 N N . LYS A 1 87 ? -20.109 -18.839 -16.706 1.00 53.08 85 LYS A N 1
ATOM 671 C CA . LYS A 1 87 ? -20.777 -18.018 -17.713 1.00 50.41 85 LYS A CA 1
ATOM 672 C C . LYS A 1 87 ? -21.145 -16.679 -17.086 1.00 51.23 85 LYS A C 1
ATOM 673 O O . LYS A 1 87 ? -21.744 -16.636 -16.005 1.00 44.12 85 LYS A O 1
ATOM 679 N N . ILE A 1 88 ? -20.783 -15.595 -17.762 1.00 41.76 86 ILE A N 1
ATOM 680 C CA . ILE A 1 88 ? -20.938 -14.245 -17.241 1.00 36.74 86 ILE A CA 1
ATOM 681 C C . ILE A 1 88 ? -21.718 -13.430 -18.262 1.00 40.32 86 ILE A C 1
ATOM 682 O O . ILE A 1 88 ? -21.361 -13.419 -19.447 1.00 39.94 86 ILE A O 1
ATOM 687 N N . GLY A 1 89 ? -22.796 -12.789 -17.811 1.00 35.40 87 GLY A N 1
ATOM 688 C CA . GLY A 1 89 ? -23.560 -11.863 -18.630 1.00 38.95 87 GLY A CA 1
ATOM 689 C C . GLY A 1 89 ? -23.161 -10.425 -18.347 1.00 41.77 87 GLY A C 1
ATOM 690 O O . GLY A 1 89 ? -22.800 -10.078 -17.225 1.00 41.19 87 GLY A O 1
ATOM 691 N N . LEU A 1 90 ? -23.233 -9.577 -19.376 1.00 32.60 88 LEU A N 1
ATOM 692 C CA . LEU A 1 90 ? -22.786 -8.193 -19.252 1.00 31.15 88 LEU A CA 1
ATOM 693 C C . LEU A 1 90 ? -23.760 -7.296 -19.991 1.00 33.49 88 LEU A C 1
ATOM 694 O O . LEU A 1 90 ? -24.046 -7.530 -21.170 1.00 38.10 88 LEU A O 1
ATOM 699 N N . ILE A 1 91 ? -24.246 -6.252 -19.325 1.00 35.06 89 ILE A N 1
ATOM 700 C CA . ILE A 1 91 ? -25.146 -5.317 -19.979 1.00 35.25 89 ILE A CA 1
ATOM 701 C C . ILE A 1 91 ? -25.025 -3.997 -19.232 1.00 42.25 89 ILE A C 1
ATOM 702 O O . ILE A 1 91 ? -24.646 -3.967 -18.063 1.00 41.86 89 ILE A O 1
ATOM 707 N N . HIS A 1 92 ? -25.283 -2.884 -19.922 1.00 35.16 90 HIS A N 1
ATOM 708 C CA . HIS A 1 92 ? -25.019 -1.621 -19.245 1.00 36.60 90 HIS A CA 1
ATOM 709 C C . HIS A 1 92 ? -26.021 -1.382 -18.122 1.00 40.68 90 HIS A C 1
ATOM 710 O O . HIS A 1 92 ? -25.655 -0.862 -17.065 1.00 44.20 90 HIS A O 1
ATOM 717 N N . GLY A 1 93 ? -27.294 -1.715 -18.342 1.00 37.50 91 GLY A N 1
ATOM 718 C CA . GLY A 1 93 ? -28.290 -1.669 -17.289 1.00 42.59 91 GLY A CA 1
ATOM 719 C C . GLY A 1 93 ? -29.341 -0.592 -17.428 1.00 45.59 91 GLY A C 1
ATOM 720 O O . GLY A 1 93 ? -30.342 -0.632 -16.695 1.00 47.15 91 GLY A O 1
ATOM 721 N N . HIS A 1 94 ? -29.172 0.367 -18.339 1.00 52.58 92 HIS A N 1
ATOM 722 C CA . HIS A 1 94 ? -30.253 1.317 -18.593 1.00 56.75 92 HIS A CA 1
ATOM 723 C C . HIS A 1 94 ? -31.476 0.655 -19.223 1.00 63.97 92 HIS A C 1
ATOM 724 O O . HIS A 1 94 ? -32.515 1.307 -19.346 1.00 68.89 92 HIS A O 1
ATOM 731 N N . GLN A 1 95 ? -31.387 -0.618 -19.619 1.00 64.71 93 GLN A N 1
ATOM 732 C CA . GLN A 1 95 ? -32.531 -1.365 -20.134 1.00 61.76 93 GLN A CA 1
ATOM 733 C C . GLN A 1 95 ? -33.279 -2.145 -19.057 1.00 69.97 93 GLN A C 1
ATOM 734 O O . GLN A 1 95 ? -34.339 -2.708 -19.347 1.00 79.91 93 GLN A O 1
ATOM 740 N N . VAL A 1 96 ? -32.750 -2.209 -17.840 1.00 66.03 94 VAL A N 1
ATOM 741 C CA . VAL A 1 96 ? -33.364 -2.952 -16.745 1.00 70.98 94 VAL A CA 1
ATOM 742 C C . VAL A 1 96 ? -34.334 -2.011 -16.040 1.00 76.27 94 VAL A C 1
ATOM 743 O O . VAL A 1 96 ? -33.913 -1.016 -15.444 1.00 74.46 94 VAL A O 1
ATOM 747 N N . ILE A 1 97 ? -35.631 -2.324 -16.103 1.00 87.88 95 ILE A N 1
ATOM 748 C CA . ILE A 1 97 ? -36.670 -1.453 -15.540 1.00 87.58 95 ILE A CA 1
ATOM 749 C C . ILE A 1 97 ? -37.422 -2.131 -14.392 1.00 85.06 95 ILE A C 1
ATOM 750 O O . ILE A 1 97 ? -37.895 -3.261 -14.547 1.00 82.87 95 ILE A O 1
ATOM 755 N N . PRO A 1 98 ? -37.532 -1.449 -13.231 1.00 82.26 96 PRO A N 1
ATOM 756 C CA . PRO A 1 98 ? -36.857 -0.181 -12.914 1.00 81.07 96 PRO A CA 1
ATOM 757 C C . PRO A 1 98 ? -35.368 -0.402 -12.654 1.00 77.71 96 PRO A C 1
ATOM 758 O O . PRO A 1 98 ? -34.969 -1.560 -12.559 1.00 69.64 96 PRO A O 1
ATOM 762 N N . TRP A 1 99 ? -34.582 0.671 -12.546 1.00 83.31 97 TRP A N 1
ATOM 763 C CA . TRP A 1 99 ? -33.131 0.544 -12.443 1.00 82.26 97 TRP A CA 1
ATOM 764 C C . TRP A 1 99 ? -32.740 -0.324 -11.253 1.00 79.47 97 TRP A C 1
ATOM 765 O O . TRP A 1 99 ? -33.243 -0.138 -10.142 1.00 79.75 97 TRP A O 1
ATOM 776 N N . GLY A 1 100 ? -31.832 -1.270 -11.493 1.00 72.43 98 GLY A N 1
ATOM 777 C CA . GLY A 1 100 ? -31.245 -2.071 -10.435 1.00 65.93 98 GLY A CA 1
ATOM 778 C C . GLY A 1 100 ? -32.195 -2.997 -9.703 1.00 74.77 98 GLY A C 1
ATOM 779 O O . GLY A 1 100 ? -31.826 -3.551 -8.663 1.00 84.63 98 GLY A O 1
ATOM 780 N N . ASP A 1 101 ? -33.415 -3.172 -10.215 1.00 75.56 99 ASP A N 1
ATOM 781 C CA . ASP A 1 101 ? -34.374 -4.065 -9.571 1.00 77.92 99 ASP A CA 1
ATOM 782 C C . ASP A 1 101 ? -33.943 -5.510 -9.771 1.00 78.21 99 ASP A C 1
ATOM 783 O O . ASP A 1 101 ? -33.692 -5.951 -10.899 1.00 73.30 99 ASP A O 1
ATOM 788 N N . MET A 1 102 ? -33.850 -6.252 -8.672 1.00 74.87 100 MET A N 1
ATOM 789 C CA . MET A 1 102 ? -33.285 -7.587 -8.788 1.00 78.66 100 MET A CA 1
ATOM 790 C C . MET A 1 102 ? -34.250 -8.561 -9.453 1.00 79.39 100 MET A C 1
ATOM 791 O O . MET A 1 102 ? -33.803 -9.536 -10.064 1.00 85.24 100 MET A O 1
ATOM 796 N N . ALA A 1 103 ? -35.562 -8.318 -9.370 1.00 77.74 101 ALA A N 1
ATOM 797 C CA . ALA A 1 103 ? -36.500 -9.132 -10.141 1.00 76.31 101 ALA A CA 1
ATOM 798 C C . ALA A 1 103 ? -36.248 -8.978 -11.639 1.00 77.83 101 ALA A C 1
ATOM 799 O O . ALA A 1 103 ? -36.163 -9.970 -12.374 1.00 77.81 101 ALA A O 1
ATOM 801 N N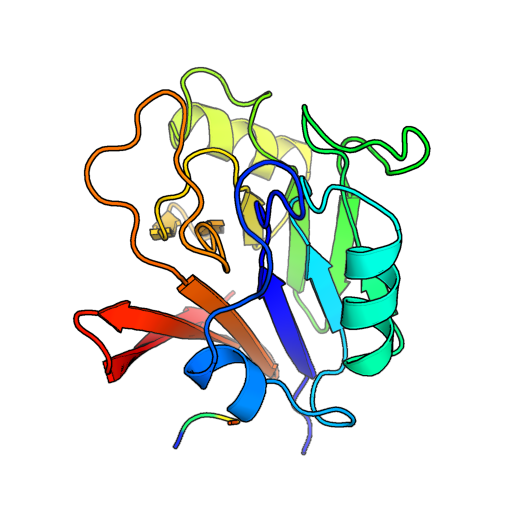 . SER A 1 104 ? -36.105 -7.733 -12.107 1.00 72.80 102 SER A N 1
ATOM 802 C CA . SER A 1 104 ? -35.797 -7.502 -13.516 1.00 68.78 102 SER A CA 1
ATOM 803 C C . SER A 1 104 ? -34.435 -8.085 -13.885 1.00 69.25 102 SER A C 1
ATOM 804 O O . SER A 1 104 ? -34.274 -8.672 -14.963 1.00 69.12 102 SER A O 1
ATOM 807 N N . LEU A 1 105 ? -33.444 -7.935 -13.001 1.00 56.64 103 LEU A N 1
ATOM 808 C CA . LEU A 1 105 ? -32.140 -8.534 -13.255 1.00 52.16 103 LEU A CA 1
ATOM 809 C C . LEU A 1 105 ? -32.229 -10.053 -13.287 1.00 58.15 103 LEU A C 1
ATOM 810 O O . LEU A 1 105 ? -31.549 -10.701 -14.091 1.00 59.58 103 LEU A O 1
ATOM 815 N N . ALA A 1 106 ? -33.076 -10.645 -12.437 1.00 60.66 104 ALA A N 1
ATOM 816 C CA . ALA A 1 106 ? -33.144 -12.104 -12.380 1.00 65.55 104 ALA A CA 1
ATOM 817 C C . ALA A 1 106 ? -33.677 -12.697 -13.682 1.00 70.40 104 ALA A C 1
ATOM 818 O O . ALA A 1 106 ? -33.190 -13.740 -14.136 1.00 74.51 104 ALA A O 1
ATOM 820 N N . LEU A 1 107 ? -34.667 -12.046 -14.303 1.00 74.99 105 LEU A N 1
ATOM 821 C CA . LEU A 1 107 ? -35.193 -12.542 -15.574 1.00 79.24 105 LEU A CA 1
ATOM 822 C C . LEU A 1 107 ? -34.112 -12.563 -16.652 1.00 80.26 105 LEU A C 1
ATOM 823 O O . LEU A 1 107 ? -34.028 -13.515 -17.440 1.00 80.32 105 LEU A O 1
ATOM 828 N N . LEU A 1 108 ? -33.270 -11.524 -16.699 1.00 71.97 106 LEU A N 1
ATOM 829 C CA . LEU A 1 108 ? -32.150 -11.520 -17.639 1.00 72.08 106 LEU A CA 1
ATOM 830 C C . LEU A 1 108 ? -31.179 -12.658 -17.351 1.00 63.64 106 LEU A C 1
ATOM 831 O O . LEU A 1 108 ? -30.682 -13.311 -18.279 1.00 59.58 106 LEU A O 1
ATOM 836 N N . GLN A 1 109 ? -30.881 -12.896 -16.069 1.00 61.16 107 GLN A N 1
ATOM 837 C CA . GLN A 1 109 ? -30.016 -14.012 -15.699 1.00 62.00 107 GLN A CA 1
ATOM 838 C C . GLN A 1 109 ? -30.529 -15.318 -16.301 1.00 60.77 107 GLN A C 1
ATOM 839 O O . GLN A 1 109 ? -29.773 -16.058 -16.945 1.00 59.23 107 GLN A O 1
ATOM 845 N N . ARG A 1 110 ? -31.822 -15.608 -16.111 1.00 69.68 108 ARG A N 1
ATOM 846 C CA . ARG A 1 110 ? -32.421 -16.812 -16.686 1.00 71.77 108 ARG A CA 1
ATOM 847 C C . ARG A 1 110 ? -32.422 -16.758 -18.208 1.00 78.04 108 ARG A C 1
ATOM 848 O O . ARG A 1 110 ? -32.232 -17.780 -18.880 1.00 78.89 108 ARG A O 1
ATOM 856 N N . GLN A 1 111 ? -32.664 -15.573 -18.768 1.00 74.39 109 GLN A N 1
ATOM 857 C CA . GLN A 1 111 ? -32.688 -15.420 -20.215 1.00 73.42 109 GLN A CA 1
ATOM 858 C C . GLN A 1 111 ? -31.319 -15.705 -20.818 1.00 69.32 109 GLN A C 1
ATOM 859 O O . GLN A 1 111 ? -31.213 -16.395 -21.840 1.00 66.72 109 GLN A O 1
ATOM 865 N N . PHE A 1 112 ? -30.257 -15.199 -20.182 1.00 62.44 110 PHE A N 1
ATOM 866 C CA . PHE A 1 112 ? -28.890 -15.449 -20.625 1.00 62.45 110 PHE A CA 1
ATOM 867 C C . PHE A 1 112 ? -28.349 -16.785 -20.132 1.00 69.79 110 PHE A C 1
ATOM 868 O O . PHE A 1 112 ? -27.368 -17.282 -20.696 1.00 65.91 110 PHE A O 1
ATOM 876 N N . ASP A 1 113 ? -28.955 -17.357 -19.084 1.00 73.29 111 ASP A N 1
ATOM 877 C CA . ASP A 1 113 ? -28.478 -18.585 -18.439 1.00 81.99 111 ASP A CA 1
ATOM 878 C C . ASP A 1 113 ? -27.029 -18.443 -17.960 1.00 75.56 111 ASP A C 1
ATOM 879 O O . ASP A 1 113 ? -26.175 -19.290 -18.229 1.00 78.03 111 ASP A O 1
ATOM 884 N N . VAL A 1 114 ? -26.754 -17.363 -17.231 1.00 66.47 112 VAL A N 1
ATOM 885 C CA . VAL A 1 114 ? -25.404 -17.061 -16.764 1.00 56.93 112 VAL A CA 1
ATOM 886 C C . VAL A 1 114 ? -25.309 -17.281 -15.258 1.00 55.79 112 VAL A C 1
ATOM 887 O O . VAL A 1 114 ? -26.305 -17.224 -14.526 1.00 59.19 112 VAL A O 1
ATOM 891 N N . ASP A 1 115 ? -24.085 -17.559 -14.799 1.00 54.92 113 ASP A N 1
ATOM 892 C CA . ASP A 1 115 ? -23.822 -17.723 -13.374 1.00 56.35 113 ASP A CA 1
ATOM 893 C C . ASP A 1 115 ? -23.631 -16.381 -12.689 1.00 55.88 113 ASP A C 1
ATOM 894 O O . ASP A 1 115 ? -23.929 -16.246 -11.495 1.00 58.81 113 ASP A O 1
ATOM 899 N N . ILE A 1 116 ? -23.132 -15.386 -13.427 1.00 47.10 114 ILE A N 1
ATOM 900 C CA . ILE A 1 116 ? -22.839 -14.059 -12.904 1.00 43.72 114 ILE A CA 1
ATOM 901 C C . ILE A 1 116 ? -23.419 -13.052 -13.878 1.00 43.02 114 ILE A C 1
ATOM 902 O O . ILE A 1 116 ? -23.171 -13.146 -15.084 1.00 42.88 114 ILE A O 1
ATOM 907 N N . LEU A 1 117 ? -24.176 -12.085 -13.374 1.00 39.42 115 LEU A N 1
ATOM 908 C CA . LEU A 1 117 ? -24.709 -11.030 -14.231 1.00 39.25 115 LEU A CA 1
ATOM 909 C C . LEU A 1 117 ? -24.075 -9.707 -13.827 1.00 44.25 115 LEU A C 1
ATOM 910 O O . LEU A 1 117 ? -24.198 -9.299 -12.670 1.00 41.45 115 LEU A O 1
ATOM 915 N N . ILE A 1 118 ? -23.401 -9.035 -14.773 1.00 37.86 116 ILE A N 1
ATOM 916 C CA . ILE A 1 118 ? -22.786 -7.735 -14.519 1.00 36.04 116 ILE A CA 1
ATOM 917 C C . ILE A 1 118 ? -23.631 -6.657 -15.172 1.00 39.92 116 ILE A C 1
ATOM 918 O O . ILE A 1 118 ? -23.955 -6.747 -16.365 1.00 34.47 116 ILE A O 1
ATOM 923 N N . SER A 1 119 ? -23.979 -5.627 -14.402 1.00 36.25 117 SER A N 1
ATOM 924 C CA . SER A 1 119 ? -24.708 -4.498 -14.960 1.00 35.10 117 SER A CA 1
ATOM 925 C C . SER A 1 119 ? -24.208 -3.215 -14.309 1.00 41.90 117 SER A C 1
ATOM 926 O O . SER A 1 119 ? -23.547 -3.240 -13.270 1.00 42.97 117 SER A O 1
ATOM 929 N N . GLY A 1 120 ? -24.514 -2.083 -14.941 1.00 38.55 118 GLY A N 1
ATOM 930 C CA . GLY A 1 120 ? -24.078 -0.804 -14.412 1.00 37.14 118 GLY A CA 1
ATOM 931 C C . GLY A 1 120 ? -25.228 0.172 -14.307 1.00 36.69 118 GLY A C 1
ATOM 932 O O . GLY A 1 120 ? -26.284 -0.179 -13.777 1.00 42.29 118 GLY A O 1
ATOM 933 N N . HIS A 1 121 ? -25.023 1.392 -14.823 1.00 35.44 119 HIS A N 1
ATOM 934 C CA . HIS A 1 121 ? -26.033 2.447 -14.974 1.00 37.78 119 HIS A CA 1
ATOM 935 C C . HIS A 1 121 ? -26.575 3.136 -13.723 1.00 47.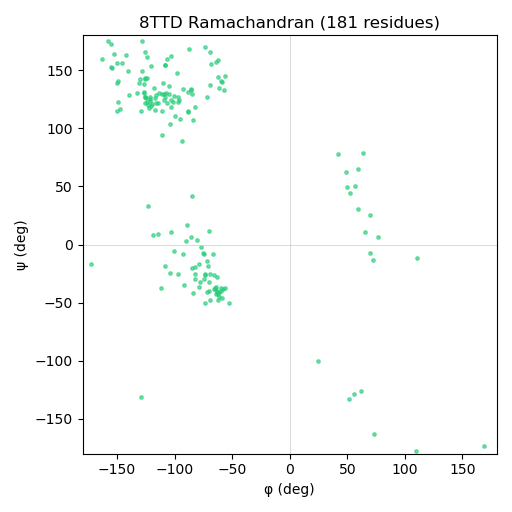29 119 HIS A C 1
ATOM 936 O O . HIS A 1 121 ? -27.324 4.113 -13.829 1.00 43.84 119 HIS A O 1
ATOM 943 N N . THR A 1 122 ? -26.223 2.654 -12.529 1.00 47.71 120 THR A N 1
ATOM 944 C CA . THR A 1 122 ? -26.841 3.218 -11.320 1.00 52.50 120 THR A CA 1
ATOM 945 C C . THR A 1 122 ? -25.727 4.020 -10.647 1.00 47.37 120 THR A C 1
ATOM 946 O O . THR A 1 122 ? -26.020 4.866 -9.785 1.00 48.76 120 THR A O 1
ATOM 950 N N . HIS A 1 123 ? -24.469 3.752 -10.996 1.00 38.99 121 HIS A N 1
ATOM 951 C CA . HIS A 1 123 ? -23.293 4.319 -10.331 1.00 42.13 121 HIS A CA 1
ATOM 952 C C . HIS A 1 123 ? -23.265 3.969 -8.843 1.00 44.20 121 HIS A C 1
ATOM 953 O O . HIS A 1 123 ? -22.765 4.734 -8.024 1.00 45.59 121 HIS A O 1
ATOM 960 N N . LYS A 1 124 ? -23.806 2.816 -8.473 1.00 43.27 122 LYS A N 1
ATOM 961 C CA . LYS A 1 124 ? -23.797 2.365 -7.083 1.00 45.08 122 LYS A CA 1
ATOM 962 C C . LYS A 1 124 ? -23.262 0.940 -7.065 1.00 43.30 122 LYS A C 1
ATOM 963 O O . LYS A 1 124 ? -23.871 0.031 -7.645 1.00 43.48 122 LYS A O 1
ATOM 969 N N . PHE A 1 125 ? -22.110 0.738 -6.443 1.00 42.41 123 PHE A N 1
ATOM 970 C CA . PHE A 1 125 ? -21.577 -0.613 -6.376 1.00 41.77 123 PHE A CA 1
ATOM 971 C C . PHE A 1 125 ? -22.544 -1.522 -5.626 1.00 46.97 123 PHE A C 1
ATOM 972 O O . PHE A 1 125 ? -23.071 -1.151 -4.577 1.00 45.01 123 PHE A O 1
ATOM 980 N N . GLU A 1 126 ? -22.783 -2.715 -6.171 1.00 47.61 124 GLU A N 1
ATOM 981 C CA . GLU A 1 126 ? -23.488 -3.763 -5.435 1.00 57.58 124 GLU A CA 1
ATOM 982 C C . GLU A 1 126 ? -22.977 -5.117 -5.895 1.00 55.34 124 GLU A C 1
ATOM 983 O O . GLU A 1 126 ? -22.730 -5.321 -7.084 1.00 52.30 124 GLU A O 1
ATOM 989 N N . ALA A 1 127 ? -22.822 -6.043 -4.950 1.00 43.17 125 ALA A N 1
ATOM 990 C CA . ALA A 1 127 ? -22.443 -7.413 -5.294 1.00 52.55 125 ALA A CA 1
ATOM 991 C C . ALA A 1 127 ? -23.094 -8.341 -4.283 1.00 62.52 125 ALA A C 1
ATOM 992 O O . ALA A 1 127 ? -22.815 -8.251 -3.082 1.00 70.12 125 ALA A O 1
ATOM 994 N N . PHE A 1 128 ? -23.992 -9.200 -4.758 1.00 56.70 126 PHE A N 1
ATOM 995 C CA . PHE A 1 128 ? -24.760 -10.052 -3.862 1.00 61.43 126 PHE A CA 1
ATOM 996 C C . PHE A 1 128 ? -25.098 -11.349 -4.576 1.00 57.54 126 PHE A C 1
ATOM 997 O O . PHE A 1 128 ? -25.135 -11.413 -5.807 1.00 51.74 126 PHE A O 1
ATOM 1005 N N . GLU A 1 129 ? -25.337 -12.389 -3.783 1.00 56.20 127 GLU A N 1
ATOM 1006 C CA . GLU A 1 129 ? -25.734 -13.696 -4.287 1.00 56.36 127 GLU A CA 1
ATOM 1007 C C . GLU A 1 129 ? -27.222 -13.888 -4.030 1.00 71.60 127 GLU A C 1
ATOM 1008 O O . GLU A 1 129 ? -27.721 -13.558 -2.953 1.00 71.44 127 GLU A O 1
ATOM 1014 N N . HIS A 1 130 ? -27.933 -14.406 -5.027 1.00 80.37 128 HIS A N 1
ATOM 1015 C CA . HIS A 1 130 ? -29.392 -14.461 -4.963 1.00 91.41 128 HIS A CA 1
ATOM 1016 C C . HIS A 1 130 ? -29.865 -15.670 -5.754 1.00 88.41 128 HIS A C 1
ATOM 1017 O O . HIS A 1 130 ? -29.706 -15.713 -6.982 1.00 80.73 128 HIS A O 1
ATOM 1024 N N . GLU A 1 131 ? -30.456 -16.631 -5.049 1.00 91.70 129 GLU A N 1
ATOM 1025 C CA . GLU A 1 131 ? -30.949 -17.868 -5.645 1.00 94.18 129 GLU A CA 1
ATOM 1026 C C . GLU A 1 131 ? -29.878 -18.491 -6.544 1.00 92.17 129 GLU A C 1
ATOM 1027 O O . GLU A 1 131 ? -30.039 -18.611 -7.761 1.00 96.38 129 GLU A O 1
ATOM 1033 N N . ASN A 1 132 ? -28.752 -18.850 -5.913 1.00 80.31 130 ASN A N 1
ATOM 1034 C CA . ASN A 1 132 ? -27.631 -19.562 -6.531 1.00 76.91 130 ASN A CA 1
ATOM 1035 C C . ASN A 1 132 ? -26.804 -18.714 -7.502 1.00 76.80 130 ASN A C 1
ATOM 1036 O O . ASN A 1 132 ? -25.706 -19.127 -7.887 1.00 78.17 130 ASN A O 1
ATOM 1041 N N . LYS A 1 133 ? -27.299 -17.544 -7.909 1.00 71.27 131 LYS A N 1
ATOM 1042 C CA . LYS A 1 133 ? -26.630 -16.718 -8.908 1.00 68.87 131 LYS A CA 1
ATOM 1043 C C . LYS A 1 133 ? -25.989 -15.495 -8.263 1.00 65.85 131 LYS A C 1
ATOM 1044 O O . LYS A 1 133 ? -26.366 -15.072 -7.166 1.00 63.61 131 LYS A O 1
ATOM 1050 N N . PHE A 1 134 ? -25.016 -14.915 -8.970 1.00 60.16 132 PHE A N 1
ATOM 1051 C CA . PHE A 1 134 ? -24.232 -13.795 -8.464 1.00 51.11 132 PHE A CA 1
ATOM 1052 C C . PHE A 1 134 ? -24.442 -12.568 -9.345 1.00 50.91 132 PHE A C 1
ATOM 1053 O O . PHE A 1 134 ? -24.410 -12.663 -10.576 1.00 47.57 132 PHE A O 1
ATOM 1061 N N . TYR A 1 135 ? -24.649 -11.411 -8.705 1.00 48.46 133 TYR A N 1
ATOM 1062 C CA . TYR A 1 135 ? -24.965 -10.152 -9.377 1.00 40.37 133 TYR A CA 1
ATOM 1063 C C . TYR A 1 135 ? -23.961 -9.081 -8.968 1.00 44.10 133 TYR A C 1
ATOM 1064 O O . TYR A 1 135 ? -23.758 -8.843 -7.775 1.00 45.77 133 TYR A O 1
ATOM 1073 N N . ILE A 1 136 ? -23.327 -8.441 -9.952 1.00 40.67 134 ILE A N 1
ATOM 1074 C CA . ILE A 1 136 ? -22.292 -7.445 -9.698 1.00 40.69 134 ILE A CA 1
ATOM 1075 C C . ILE A 1 136 ? -22.641 -6.158 -10.427 1.00 42.69 134 ILE A C 1
ATOM 1076 O O . ILE A 1 136 ? -22.915 -6.175 -11.632 1.00 39.32 134 ILE A O 1
ATOM 1081 N N . ASN A 1 137 ? -22.569 -5.038 -9.720 1.00 36.46 135 ASN A N 1
ATOM 1082 C CA . ASN A 1 137 ? -22.540 -3.725 -10.354 1.00 35.93 135 ASN A CA 1
ATOM 1083 C C . ASN A 1 137 ? -21.264 -3.038 -9.885 1.00 34.79 135 ASN A C 1
ATOM 1084 O O . ASN A 1 137 ? -21.116 -2.815 -8.663 1.00 36.18 135 ASN A O 1
ATOM 1089 N N . PRO A 1 138 ? -20.307 -2.702 -10.751 1.00 36.59 136 PRO A N 1
ATOM 1090 C CA . PRO A 1 138 ? -19.044 -2.148 -10.227 1.00 35.89 136 PRO A CA 1
ATOM 1091 C C . PRO A 1 138 ? -19.150 -0.687 -9.803 1.00 38.49 136 PRO A C 1
ATOM 1092 O O . PRO A 1 138 ? -18.153 -0.113 -9.337 1.00 37.70 136 PRO A O 1
ATOM 1096 N N . GLY A 1 139 ? -20.310 -0.057 -9.976 1.00 31.90 137 GLY A N 1
ATOM 1097 C CA . GLY A 1 139 ? -20.387 1.392 -9.750 1.00 33.12 137 GLY A CA 1
ATOM 1098 C C . GLY A 1 139 ? -19.692 2.135 -10.891 1.00 37.99 137 GLY A C 1
ATOM 1099 O O . GLY A 1 139 ? -19.432 1.589 -11.964 1.00 34.77 137 GLY A O 1
ATOM 1100 N N . SER A 1 140 ? -19.383 3.405 -10.635 1.00 38.28 138 SER A N 1
ATOM 1101 C CA . SER A 1 140 ? -18.688 4.254 -11.605 1.00 33.07 138 SER A CA 1
ATOM 1102 C C . SER A 1 140 ? -17.223 4.408 -11.208 1.00 34.45 138 SER A C 1
ATOM 1103 O O . SER A 1 140 ? -16.919 4.882 -10.105 1.00 33.02 138 SER A O 1
ATOM 1106 N N . ALA A 1 141 ? -16.310 4.060 -12.119 1.00 34.41 139 ALA A N 1
ATOM 1107 C CA . ALA A 1 141 ? -14.897 4.086 -11.753 1.00 40.24 139 ALA A CA 1
ATOM 1108 C C . ALA A 1 141 ? -14.356 5.502 -11.585 1.00 41.18 139 ALA A C 1
ATOM 1109 O O . ALA A 1 141 ? -13.304 5.675 -10.955 1.00 41.05 139 ALA A O 1
ATOM 1111 N N . THR A 1 142 ? -15.043 6.516 -12.130 1.00 41.05 140 THR A N 1
ATOM 1112 C CA . THR A 1 142 ? -14.643 7.910 -11.962 1.00 37.62 140 THR A CA 1
ATOM 1113 C C . THR A 1 142 ? -15.448 8.633 -10.894 1.00 37.67 140 THR A C 1
ATOM 1114 O O . THR A 1 142 ? -15.146 9.795 -10.591 1.00 43.77 140 THR A O 1
ATOM 1118 N N . GLY A 1 143 ? -16.467 7.990 -10.331 1.00 43.28 141 GLY A N 1
ATOM 1119 C CA . GLY A 1 143 ? -17.372 8.677 -9.433 1.00 46.16 141 GLY A CA 1
ATOM 1120 C C . GLY A 1 143 ? -18.251 9.678 -10.146 1.00 50.87 141 GLY A C 1
ATOM 1121 O O . GLY A 1 143 ? -18.722 10.634 -9.523 1.00 43.96 141 GLY A O 1
ATOM 1122 N N . ALA A 1 144 ? -18.489 9.475 -11.444 1.00 47.78 142 ALA A N 1
ATOM 1123 C CA . ALA A 1 144 ? -19.187 10.463 -12.255 1.00 47.52 142 ALA A CA 1
ATOM 1124 C C . ALA A 1 144 ? -20.601 10.672 -11.743 1.00 45.41 142 ALA A C 1
ATOM 1125 O O . ALA A 1 144 ? -21.269 9.734 -11.296 1.00 52.96 142 ALA A O 1
ATOM 1127 N N . TYR A 1 145 ? -21.062 11.914 -11.820 1.00 48.44 143 TYR A N 1
ATOM 1128 C CA . TYR A 1 145 ? -22.416 12.183 -11.382 1.00 51.24 143 TYR A CA 1
ATOM 1129 C C . TYR A 1 145 ? -23.418 11.405 -12.230 1.00 58.86 143 TYR A C 1
ATOM 1130 O O . TYR A 1 145 ? -23.155 10.999 -13.374 1.00 53.59 143 TYR A O 1
ATOM 1139 N N . ASN A 1 146 ? -24.596 11.242 -11.650 1.00 64.72 144 ASN A N 1
ATOM 1140 C CA . ASN A 1 146 ? -25.652 10.390 -12.148 1.00 70.41 144 ASN A CA 1
ATOM 1141 C C . ASN A 1 146 ? -26.919 11.234 -12.268 1.00 82.96 144 ASN A C 1
ATOM 1142 O O . ASN A 1 146 ? -27.009 12.340 -11.722 1.00 81.66 144 ASN A O 1
ATOM 1147 N N . ALA A 1 147 ? -27.907 10.692 -12.981 1.00 87.72 145 ALA A N 1
ATOM 1148 C CA . ALA A 1 147 ? -29.254 11.258 -13.052 1.00 93.97 145 ALA A CA 1
ATOM 1149 C C . ALA A 1 147 ? -30.148 10.805 -11.887 1.00 96.25 145 ALA A C 1
ATOM 1150 O O . ALA A 1 147 ? -31.358 10.637 -12.044 1.00 102.63 145 ALA A O 1
ATOM 1152 N N . LEU A 1 148 ? -29.519 10.795 -10.744 1.00 93.47 146 LEU A N 1
ATOM 1153 C CA . LEU A 1 148 ? -30.080 10.477 -9.453 1.00 99.26 146 LEU A CA 1
ATOM 1154 C C . LEU A 1 148 ? -29.006 10.788 -8.395 1.00 108.69 146 LEU A C 1
ATOM 1155 O O . LEU A 1 148 ? -29.313 10.921 -7.225 1.00 110.94 146 LEU A O 1
ATOM 1160 N N . GLU A 1 149 ? -27.753 10.923 -8.845 1.00 111.13 147 GLU A N 1
ATOM 1161 C CA . GLU A 1 149 ? -26.560 11.186 -8.083 1.00 112.40 147 GLU A CA 1
ATOM 1162 C C . GLU A 1 149 ? -26.514 10.801 -6.655 1.00 120.67 147 GLU A C 1
ATOM 1163 O O . GLU A 1 149 ? -26.543 9.637 -6.362 1.00 120.02 147 GLU A O 1
ATOM 1169 N N . THR A 1 150 ? -26.715 11.746 -5.734 1.00 128.35 148 THR A N 1
ATOM 1170 C CA . THR A 1 150 ? -26.465 11.720 -4.278 1.00 127.62 148 THR A CA 1
ATOM 1171 C C . THR A 1 150 ? -25.157 11.066 -3.844 1.00 115.31 148 THR A C 1
ATOM 1172 O O . THR A 1 150 ? -25.144 9.920 -3.381 1.00 111.16 148 THR A O 1
ATOM 1176 N N . ASN A 1 151 ? -24.046 11.803 -3.994 1.00 105.34 149 ASN A N 1
ATOM 1177 C CA . ASN A 1 151 ? -22.727 11.457 -3.435 1.00 89.51 149 ASN A CA 1
ATOM 1178 C C . ASN A 1 151 ? -22.241 10.151 -4.061 1.00 72.59 149 ASN A C 1
ATOM 1179 O O . ASN A 1 151 ? -22.324 9.098 -3.420 1.00 71.81 149 ASN A O 1
ATOM 1184 N N . ILE A 1 152 ? -21.715 10.193 -5.279 1.00 56.56 150 ILE A N 1
ATOM 1185 C CA . ILE A 1 152 ? -21.245 8.977 -5.934 1.00 52.54 150 ILE A CA 1
ATOM 1186 C C . ILE A 1 152 ? -19.810 8.695 -5.502 1.00 53.29 150 ILE A C 1
ATOM 1187 O O . ILE A 1 152 ? -18.957 9.587 -5.518 1.00 63.11 150 ILE A O 1
ATOM 1192 N N . ILE A 1 153 ? -19.551 7.451 -5.130 1.00 50.44 151 ILE A N 1
ATOM 1193 C CA . ILE A 1 153 ? -18.240 7.006 -4.659 1.00 50.69 151 ILE A CA 1
ATOM 1194 C C . ILE A 1 153 ? -17.567 6.277 -5.819 1.00 46.14 151 ILE A C 1
ATOM 1195 O O . ILE A 1 153 ? -18.153 5.318 -6.361 1.00 49.08 151 ILE A O 1
ATOM 1200 N N . PRO A 1 154 ? -16.379 6.716 -6.251 1.00 42.04 152 PRO A N 1
ATOM 1201 C CA . PRO A 1 154 ? -15.687 5.981 -7.325 1.00 42.47 152 PRO A CA 1
ATOM 1202 C C . PRO A 1 154 ? -15.397 4.550 -6.915 1.00 41.62 152 PRO A C 1
ATOM 1203 O O . PRO A 1 154 ? -15.004 4.289 -5.776 1.00 43.79 152 PRO A O 1
ATOM 1207 N N . SER A 1 155 ? -15.559 3.618 -7.855 1.00 37.94 153 SER A N 1
ATOM 1208 C CA . SER A 1 155 ? -15.319 2.224 -7.516 1.00 33.77 153 SER A CA 1
ATOM 1209 C C . SER A 1 155 ? -15.136 1.376 -8.759 1.00 38.15 153 SER A C 1
ATOM 1210 O O . SER A 1 155 ? -15.568 1.723 -9.866 1.00 36.36 153 SER A O 1
ATOM 1213 N N . PHE A 1 156 ? -14.508 0.231 -8.537 1.00 36.49 154 PHE A N 1
ATOM 1214 C CA . PHE A 1 156 ? -14.410 -0.796 -9.557 1.00 31.02 154 PHE A CA 1
ATOM 1215 C C . PHE A 1 156 ? -14.210 -2.127 -8.851 1.00 37.21 154 PHE A C 1
ATOM 1216 O O . PHE A 1 156 ? -14.000 -2.191 -7.629 1.00 38.76 154 PHE A O 1
ATOM 1224 N N . VAL A 1 157 ? -14.259 -3.193 -9.634 1.00 35.20 155 VAL A N 1
ATOM 1225 C CA . VAL A 1 157 ? -14.305 -4.560 -9.120 1.00 32.90 155 VAL A CA 1
ATOM 1226 C C . VAL A 1 157 ? -13.232 -5.373 -9.826 1.00 33.44 155 VAL A C 1
ATOM 1227 O O . VAL A 1 157 ? -12.969 -5.166 -11.016 1.00 31.45 155 VAL A O 1
ATOM 1231 N N . LEU A 1 158 ? -12.591 -6.277 -9.093 1.00 37.99 156 LEU A N 1
ATOM 1232 C CA . LEU A 1 158 ? -11.695 -7.277 -9.665 1.00 40.42 156 LEU A CA 1
ATOM 1233 C C . LEU A 1 158 ? -12.230 -8.647 -9.279 1.00 42.17 156 LEU A C 1
ATOM 1234 O O . LEU A 1 158 ? -12.467 -8.897 -8.097 1.00 42.15 156 LEU A O 1
ATOM 1239 N N . MET A 1 159 ? -12.439 -9.523 -10.263 1.00 34.31 157 MET A N 1
ATOM 1240 C CA . MET A 1 159 ? -12.815 -10.912 -10.005 1.00 40.91 157 MET A CA 1
ATOM 1241 C C . MET A 1 159 ? -11.589 -11.807 -10.143 1.00 46.14 157 MET A C 1
ATOM 1242 O O . MET A 1 159 ? -10.884 -11.751 -11.158 1.00 39.38 157 MET A O 1
ATOM 1247 N N . ASP A 1 160 ? -11.331 -12.618 -9.115 1.00 42.85 158 ASP A N 1
ATOM 1248 C CA . ASP A 1 160 ? -10.281 -13.630 -9.114 1.00 54.87 158 ASP A CA 1
ATOM 1249 C C . ASP A 1 160 ? -10.977 -14.975 -9.299 1.00 54.54 158 ASP A C 1
ATOM 1250 O O . ASP A 1 160 ? -11.584 -15.507 -8.362 1.00 51.77 158 ASP A O 1
ATOM 1255 N N . ILE A 1 161 ? -10.905 -15.524 -10.509 1.00 47.87 159 ILE A N 1
ATOM 1256 C CA . ILE A 1 161 ? -11.631 -16.742 -10.851 1.00 51.48 159 ILE A CA 1
ATOM 1257 C C . ILE A 1 161 ? -10.653 -17.913 -10.846 1.00 60.99 159 ILE A C 1
ATOM 1258 O O . ILE A 1 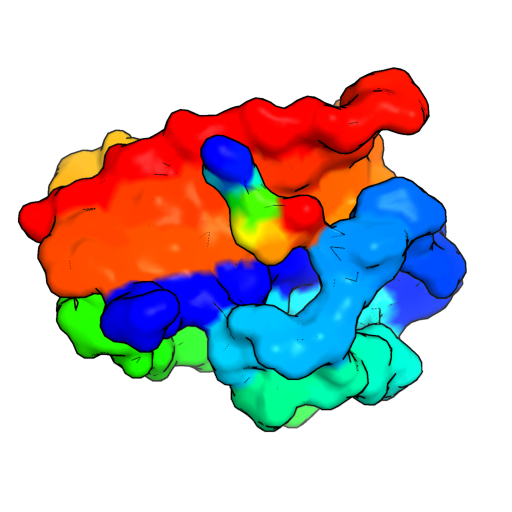161 ? -9.681 -17.931 -11.609 1.00 61.13 159 ILE A O 1
ATOM 1263 N N . GLN A 1 162 ? -10.891 -18.880 -9.965 1.00 65.74 160 GLN A N 1
ATOM 1264 C CA . GLN A 1 162 ? -10.036 -20.061 -9.881 1.00 69.78 160 GLN A CA 1
ATOM 1265 C C . GLN A 1 162 ? -10.923 -21.206 -9.422 1.00 69.36 160 GLN A C 1
ATOM 1266 O O . GLN A 1 162 ? -11.572 -21.105 -8.375 1.00 69.77 160 GLN A O 1
ATOM 1272 N N . ALA A 1 163 ? -10.973 -22.262 -10.231 1.00 68.20 161 ALA A N 1
ATOM 1273 C CA . ALA A 1 163 ? -11.836 -23.444 -10.057 1.00 72.06 161 ALA A CA 1
ATOM 1274 C C . ALA A 1 163 ? -13.279 -22.987 -9.857 1.00 71.64 161 ALA A C 1
ATOM 1275 O O . ALA A 1 163 ? -13.748 -22.110 -10.609 1.00 60.47 161 ALA A O 1
ATOM 1277 N N . SER A 1 164 ? -14.000 -23.523 -8.870 1.00 72.57 162 SER A N 1
ATOM 1278 C CA . SER A 1 164 ? -15.424 -23.329 -8.628 1.00 73.73 162 SER A CA 1
ATOM 1279 C C . SER A 1 164 ? -15.754 -22.021 -7.921 1.00 71.79 162 SER A C 1
ATOM 1280 O O . SER A 1 164 ? -16.925 -21.797 -7.588 1.00 74.66 162 SER A O 1
ATOM 1283 N N . THR A 1 165 ? -14.768 -21.162 -7.666 1.00 67.35 163 THR A N 1
ATOM 1284 C CA . THR A 1 165 ? -14.959 -19.992 -6.818 1.00 68.30 163 THR A CA 1
ATOM 1285 C C . THR A 1 165 ? -14.588 -18.712 -7.554 1.00 62.78 163 THR A C 1
ATOM 1286 O O . THR A 1 165 ? -13.643 -18.685 -8.348 1.00 57.56 163 THR A O 1
ATOM 1290 N N . VAL A 1 166 ? -15.345 -17.656 -7.280 1.00 50.61 164 VAL A N 1
ATOM 1291 C CA . VAL A 1 166 ? -15.017 -16.304 -7.697 1.00 51.38 164 VAL A CA 1
ATOM 1292 C C . VAL A 1 166 ? -14.784 -15.485 -6.441 1.00 57.78 164 VAL A C 1
ATOM 1293 O O . VAL A 1 166 ? -15.663 -15.400 -5.573 1.00 60.87 164 VAL A O 1
ATOM 1297 N N . VAL A 1 167 ? -13.598 -14.912 -6.324 1.00 54.30 165 VAL A N 1
ATOM 1298 C CA . VAL A 1 167 ? -13.302 -13.959 -5.266 1.00 55.45 165 VAL A CA 1
ATOM 1299 C C . VAL A 1 167 ? -13.420 -12.571 -5.888 1.00 49.63 165 VAL A C 1
ATOM 1300 O O . VAL A 1 167 ? -12.600 -12.191 -6.734 1.00 47.14 165 VAL A O 1
ATOM 1304 N N . THR A 1 168 ? -14.452 -11.822 -5.497 1.00 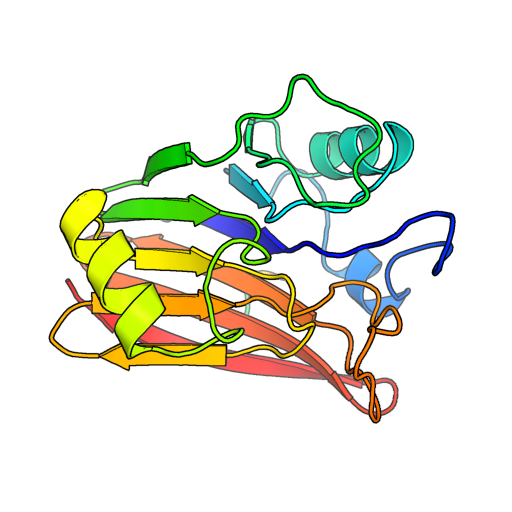52.70 166 THR A N 1
ATOM 1305 C CA . THR A 1 168 ? -14.672 -10.472 -6.008 1.00 50.42 166 THR A CA 1
ATOM 1306 C C . THR A 1 168 ? -14.078 -9.452 -5.037 1.00 54.04 166 THR A C 1
ATOM 1307 O O . THR A 1 168 ? -14.396 -9.459 -3.845 1.00 54.11 166 THR A O 1
ATOM 1311 N N . TYR A 1 169 ? -13.195 -8.594 -5.543 1.00 45.99 167 TYR A N 1
ATOM 1312 C CA . TYR A 1 169 ? -12.590 -7.532 -4.749 1.00 44.93 167 TYR A CA 1
ATOM 1313 C C . TYR A 1 169 ? -13.203 -6.214 -5.186 1.00 45.77 167 TYR A C 1
ATOM 1314 O O . TYR A 1 169 ? -13.243 -5.921 -6.374 1.00 35.68 167 TYR A O 1
ATOM 1323 N N . VAL A 1 170 ? -13.663 -5.420 -4.235 1.00 46.83 168 VAL A N 1
ATOM 1324 C CA . VAL A 1 170 ? -14.277 -4.127 -4.510 1.00 47.74 168 VAL A CA 1
ATOM 1325 C C . VAL A 1 170 ? -13.312 -3.055 -4.048 1.00 45.72 168 VAL A C 1
ATOM 1326 O O . VAL A 1 170 ? -12.908 -3.047 -2.885 1.00 45.15 168 VAL A O 1
ATOM 1330 N N . TYR A 1 171 ? -12.947 -2.156 -4.947 1.00 39.07 169 TYR A N 1
ATOM 1331 C CA . TYR A 1 171 ? -12.094 -1.017 -4.626 1.00 46.94 169 TYR A CA 1
ATOM 1332 C C . TYR A 1 171 ? -12.986 0.213 -4.630 1.00 51.90 169 TYR A C 1
ATOM 1333 O O . TYR A 1 171 ? -13.657 0.487 -5.627 1.00 38.06 169 TYR A O 1
ATOM 1342 N N . GLN A 1 172 ? -13.039 0.917 -3.514 1.00 46.44 170 GLN A N 1
ATOM 1343 C CA . GLN A 1 172 ? -13.836 2.129 -3.426 1.00 44.73 170 GLN A CA 1
ATOM 1344 C C . GLN A 1 172 ? -12.959 3.271 -2.958 1.00 50.66 170 GLN A C 1
ATOM 1345 O O . GLN A 1 172 ? -12.109 3.080 -2.087 1.00 51.65 170 GLN A O 1
ATOM 1351 N N . LEU A 1 173 ? -13.185 4.464 -3.505 1.00 44.46 171 LEU A N 1
ATOM 1352 C CA . LEU A 1 173 ? -12.496 5.654 -3.019 1.00 46.68 171 LEU A CA 1
ATOM 1353 C C . LEU A 1 173 ? -13.405 6.357 -2.009 1.00 57.61 171 LEU A C 1
ATOM 1354 O O . LEU A 1 173 ? -14.420 6.950 -2.386 1.00 57.64 171 LEU A O 1
ATOM 1359 N N . ILE A 1 174 ? -13.042 6.288 -0.727 1.00 53.98 172 ILE A N 1
ATOM 1360 C CA . ILE A 1 174 ? -13.857 6.800 0.372 1.00 62.02 172 ILE A CA 1
ATOM 1361 C C . ILE A 1 174 ? -12.993 7.765 1.174 1.00 67.88 172 ILE A C 1
ATOM 1362 O O . ILE A 1 174 ? -11.934 7.380 1.685 1.00 64.80 172 ILE A O 1
ATOM 1367 N N . GLY A 1 175 ? -13.446 9.010 1.285 1.00 74.38 173 GLY A N 1
ATOM 1368 C CA . GLY A 1 175 ? -12.511 10.083 1.576 1.00 78.33 173 GLY A CA 1
ATOM 1369 C C . GLY A 1 175 ? -11.518 10.170 0.433 1.00 84.12 173 GLY A C 1
ATOM 1370 O O . GLY A 1 175 ? -11.888 10.272 -0.744 1.00 89.09 173 GLY A O 1
ATOM 1371 N N . ASP A 1 176 ? -10.238 10.102 0.765 1.00 88.02 174 ASP A N 1
ATOM 1372 C CA . ASP A 1 176 ? -9.187 10.028 -0.236 1.00 80.93 174 ASP A CA 1
ATOM 1373 C C . ASP A 1 176 ? -8.345 8.785 -0.016 1.00 76.65 174 ASP A C 1
ATOM 1374 O O . ASP A 1 176 ? -7.135 8.773 -0.266 1.00 87.96 174 ASP A O 1
ATOM 1379 N N . ASP A 1 177 ? -8.988 7.721 0.463 1.00 68.23 175 ASP A N 1
ATOM 1380 C CA . ASP A 1 177 ? -8.345 6.450 0.760 1.00 66.87 175 ASP A CA 1
ATOM 1381 C C . ASP A 1 177 ? -9.077 5.336 0.027 1.00 60.16 175 ASP A C 1
ATOM 1382 O O . ASP A 1 177 ? -10.308 5.358 -0.092 1.00 52.25 175 ASP A O 1
ATOM 1387 N N . VAL A 1 178 ? -8.318 4.357 -0.457 1.00 59.79 176 VAL A N 1
ATOM 1388 C CA . VAL A 1 178 ? -8.887 3.231 -1.192 1.00 61.64 176 VAL A CA 1
ATOM 1389 C C . VAL A 1 178 ? -9.269 2.159 -0.176 1.00 64.53 176 VAL A C 1
ATOM 1390 O O . VAL A 1 178 ? -8.403 1.584 0.489 1.00 64.74 176 VAL A O 1
ATOM 1394 N N . LYS A 1 179 ? -10.566 1.891 -0.052 1.00 58.32 177 LYS A N 1
ATOM 1395 C CA . LYS A 1 179 ? -11.068 0.808 0.784 1.00 55.49 177 LYS A CA 1
ATOM 1396 C C . LYS A 1 179 ? -11.333 -0.409 -0.093 1.00 58.97 177 LYS A C 1
ATOM 1397 O O . LYS A 1 179 ? -12.026 -0.304 -1.116 1.00 54.52 177 LYS A O 1
ATOM 1403 N N . VAL A 1 180 ? -10.770 -1.556 0.285 1.00 55.90 178 VAL A N 1
ATOM 1404 C CA . VAL A 1 180 ? -10.972 -2.798 -0.456 1.00 59.94 178 VAL A CA 1
ATOM 1405 C C . VAL A 1 180 ? -11.821 -3.737 0.390 1.00 58.37 178 VAL A C 1
ATOM 1406 O O . VAL A 1 180 ? -11.537 -3.949 1.572 1.00 59.31 178 VAL A O 1
ATOM 1410 N N . GLU A 1 181 ? -12.879 -4.272 -0.206 1.00 53.20 179 GLU A N 1
ATOM 1411 C CA . GLU A 1 181 ? -13.673 -5.322 0.410 1.00 63.93 179 GLU A CA 1
ATOM 1412 C C . GLU A 1 181 ? -13.654 -6.563 -0.482 1.00 64.96 179 GLU A C 1
ATOM 1413 O O . GLU A 1 181 ? -13.474 -6.474 -1.707 1.00 55.61 179 GLU A O 1
ATOM 1419 N N . ARG A 1 182 ? -13.835 -7.730 0.149 1.00 55.75 180 ARG A N 1
ATOM 1420 C CA . ARG A 1 182 ? -13.732 -9.021 -0.525 1.00 60.83 180 ARG A CA 1
ATOM 1421 C C . ARG A 1 182 ? -15.010 -9.823 -0.302 1.00 64.11 180 ARG A C 1
ATOM 1422 O O . ARG A 1 182 ? -15.441 -9.986 0.840 1.00 58.43 180 ARG A O 1
ATOM 1430 N N . ILE A 1 183 ? -15.628 -10.305 -1.387 1.00 57.24 181 ILE A N 1
ATOM 1431 C CA . ILE A 1 183 ? -16.814 -11.160 -1.319 1.00 64.45 181 ILE A CA 1
ATOM 1432 C C . ILE A 1 183 ? -16.551 -12.418 -2.134 1.00 66.83 181 ILE A C 1
ATOM 1433 O O . ILE A 1 183 ? -16.020 -12.343 -3.249 1.00 60.03 181 ILE A O 1
ATOM 1438 N N . GLU A 1 184 ? -16.963 -13.567 -1.605 1.00 59.94 182 GLU A N 1
ATOM 1439 C CA . GLU A 1 184 ? -16.700 -14.851 -2.244 1.00 70.67 182 GLU A CA 1
ATOM 1440 C C . GLU A 1 184 ? -17.983 -15.470 -2.790 1.00 69.08 182 GLU A C 1
ATOM 1441 O O . GLU A 1 184 ? -19.031 -15.439 -2.135 1.00 72.23 182 GLU A O 1
ATOM 1447 N N . TYR A 1 185 ? -17.889 -16.057 -3.984 1.00 56.65 183 TYR A N 1
ATOM 1448 C CA . TYR A 1 185 ? -18.999 -16.755 -4.622 1.00 58.66 183 TYR A CA 1
ATOM 1449 C C . TYR A 1 185 ? -18.539 -18.121 -5.108 1.00 67.80 183 TYR A C 1
ATOM 1450 O O . TYR A 1 185 ? -17.442 -18.257 -5.659 1.00 71.41 183 TYR A O 1
ATOM 1459 N N . LYS A 1 186 ? -19.394 -19.124 -4.915 1.00 68.67 184 LYS A N 1
ATOM 1460 C CA . LYS A 1 186 ? -19.135 -20.501 -5.321 1.00 73.56 184 LYS A CA 1
ATOM 1461 C C . LYS A 1 186 ? -20.288 -20.988 -6.183 1.00 80.23 184 LYS A C 1
ATOM 1462 O O . LYS A 1 186 ? -21.454 -20.856 -5.796 1.00 84.47 184 LYS A O 1
ATOM 1468 N N . LYS A 1 187 ? -19.963 -21.561 -7.336 1.00 83.61 185 LYS A N 1
ATOM 1469 C CA . LYS A 1 187 ? -20.974 -22.074 -8.256 1.00 84.50 185 LYS A CA 1
ATOM 1470 C C . LYS A 1 187 ? -21.749 -23.262 -7.682 1.00 84.38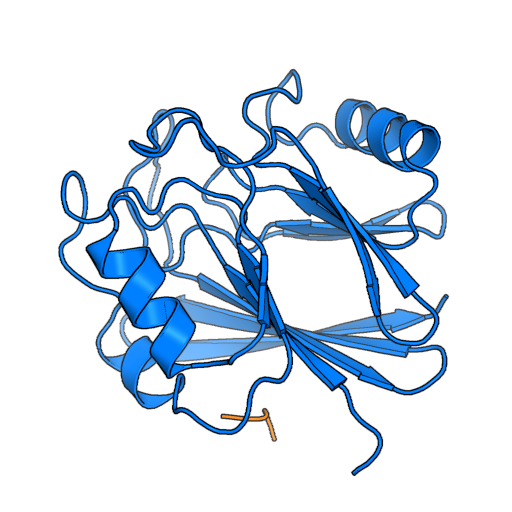 185 LYS A C 1
ATOM 1471 O O . LYS A 1 187 ? -21.302 -23.920 -6.743 1.00 84.88 185 LYS A O 1
ATOM 1477 N N . ASP B 2 5 ? -3.638 -10.300 0.921 1.00 30.00 1332 ASP B N 1
ATOM 1478 C CA . ASP B 2 5 ? -3.437 -9.160 0.033 1.00 30.00 1332 ASP B CA 1
ATOM 1479 C C . ASP B 2 5 ? -4.601 -8.995 -0.932 1.00 30.00 1332 ASP B C 1
ATOM 1480 O O . ASP B 2 5 ? -5.394 -9.893 -1.121 1.00 30.00 1332 ASP B O 1
ATOM 1485 N N . ASP B 2 6 ? -4.531 -8.161 -1.855 1.00 106.81 1333 ASP B N 1
ATOM 1486 C CA . ASP B 2 6 ? -5.318 -7.801 -3.019 1.00 91.21 1333 ASP B CA 1
ATOM 1487 C C . ASP B 2 6 ? -4.332 -7.800 -4.181 1.00 82.36 1333 ASP B C 1
ATOM 1488 O O . ASP B 2 6 ? -3.166 -7.513 -4.001 1.00 64.86 1333 ASP B O 1
ATOM 1493 N N . PRO B 2 7 ? -4.797 -8.112 -5.389 1.00 85.49 1334 PRO B N 1
ATOM 1494 C CA . PRO B 2 7 ? -3.876 -8.179 -6.523 1.00 91.49 1334 PRO B CA 1
ATOM 1495 C C . PRO B 2 7 ? -3.281 -6.880 -7.030 1.00 99.64 1334 PRO B C 1
ATOM 1496 O O . PRO B 2 7 ? -2.679 -6.948 -8.076 1.00 113.31 1334 PRO B O 1
ATOM 1500 N N . LEU B 2 8 ? -3.411 -5.769 -6.319 1.00 90.83 1335 LEU B N 1
ATOM 1501 C CA . LEU B 2 8 ? -2.904 -4.452 -6.715 1.00 83.85 1335 LEU B CA 1
ATOM 1502 C C . LEU B 2 8 ? -2.235 -3.709 -5.553 1.00 82.22 1335 LEU B C 1
ATOM 1503 O O . LEU B 2 8 ? -1.252 -4.178 -4.968 1.00 89.00 1335 LEU B O 1
#

InterPro domains:
  IPR000979 Phosphodiesterase MJ0936/Vps29 [PTHR11124] (1-182)
  IPR000979 Phosphodiesterase MJ0936/Vps29 [TIGR00040] (1-142)
  IPR024654 Calcineurin-like phosphoesterase domain, lpxH-type [PF12850] (1-156)
  IPR028661 Vacuolar protein sorting-associated protein 29 [cd07394] (2-179)
  IPR029052 Metallo-dependent phosphatase-like [G3DSA:3.60.21.10] (1-182)
  IPR029052 Metallo-dependent phosphatase-like [SSF56300] (1-180)

Radius of gyration: 15.01 Å; Cα contacts (8 Å, |Δi|>4): 468; chains: 2; bounding bo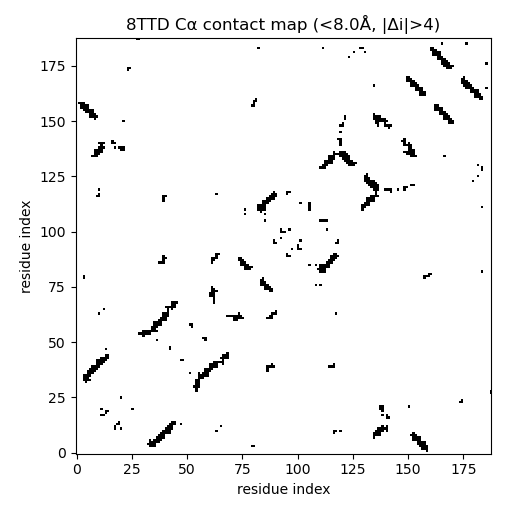x: 37×38×34 Å

Solvent-accessible surface area: 8790 Å² total; per-residue (Å²): 146,59,80,87,17,0,0,0,0,0,1,0,4,12,69,139,47,30,128,48,8,23,75,68,0,90,107,39,8,65,87,66,114,9,74,29,0,1,0,0,0,3,1,12,26,145,98,4,59,59,52,0,89,82,4,8,66,56,20,32,8,0,78,5,68,106,12,127,57,134,137,25,51,65,81,57,66,27,90,5,42,94,0,77,0,0,2,6,0,3,44,56,5,112,86,129,34,49,76,61,27,11,22,127,31,12,195,132,30,98,1,15,0,1,0,8,4,34,20,9,123,35,60,20,61,100,53,140,111,54,1,8,3,14,0,0,0,0,13,17,1,114,20,109,100,67,104,127,26,69,18,1,0,0,0,0,22,3,74,54,53,26,0,15,0,26,0,0,36,30,78,72,112,93,37,131,59,79,132,40,79,3,117,124,175,44,48,55

Sequence (188 aa):
AGHHRLVLVLGDLHIPHRCNSSLPAKFKKLLVPGKIQHILCTGNLCTKESYDYLKTLAGDVHIIVRGDFDENLNYPEQKVVTVGQFKIGLIHGHQVIPWGDMASLALLQRQFDVDILISGHTHKFEAFEHENKFYINPGSATGAYNALETNIIPSFVLMDIQASTVVTYVYQLIGDDVKVERIEYKKDDPL

B-factor: mean 58.94, std 19.86, range [27.19, 138.0]

GO terms:
  GO:0030904 retromer complex (C, IDA)
  GO:0010008 endosome membrane (C, EXP)
  GO:0005515 protein binding (F, IPI)

Organism: Mus musculus (NCBI:txid10090)

Secondary structure (DSSP, 8-state):
---EEEEEE----BTTT-SSS-HHHHHH--TTS-SEEEE-S--BSHHHHHHHHHH-SEEEEPPPTT-S-TTS-SEEEEEETTEEEEEE-STTSSSTT-HHHHHHHHHHHT-SEEEE-SS---EEEEETTEEEEE---TT----SS-SSPPPEEEEEEEETTEEEEEEEEEETTEEEEEEEEEE-/----

Nearest PDB structures (foldseek):
  6vab-assembly1_C  TM=9.641E-01  e=1.110E-32  Mus musculus
  8p0x-assembly1_N  TM=9.421E-01  e=8.908E-31  Homo sapiens
  5xcj-assembly1_A  TM=9.678E-01  e=4.305E-26  Entamoeba histolytica
  5xck-assembly2_B  TM=9.607E-01  e=9.383E-25  Entamoeba histolytica
  5xch-assembly2_B  TM=9.557E-01  e=1.697E-24  Entamoeba histolytica

Foldseek 3Di:
DQKAKEWEAEQQQPPPQHPDFPPVVVVVQAADPHAEYEYQENCAEVVSVVVVCRRYVHYAYAYDPRHPDPVHHQKDWDDDANWIEIHHAQPPQPPGPDVVSVVVVCVVSVGQEYEYEQPLDWDWDDDPNHIYTYFGHQRQGAHPVRDRRWHKIWMWIDDPQKTWIWIWTCDPNDTDIDIDMHGD/DDPD